Protein AF-A0A6F8ZE49-F1 (afdb_monomer)

InterPro domains:
  IPR013783 Immunoglobulin-like fold [G3DSA:2.60.40.10] (42-170)

Nearest PDB structures (foldseek):
  5a42-assembly1_A  TM=3.025E-01  e=6.119E-07  Escherichia coli K-12
  4cu6-assembly1_A  TM=3.586E-01  e=6.103E-03  Streptococcus pneumoniae TIGR4
  6ysq-assembly2_D  TM=4.077E-01  e=8.325E-03  Homo sapiens
  8wa2-assembly1_F  TM=2.475E-01  e=1.051E-03  Chlamydomonas reinhardtii
  5axg-assembly1_A  TM=4.946E-01  e=1.508E-01  Thermoanaerobacter pseudethanolicus ATCC 33223

Organism: NCBI:txid2707344

Foldseek 3Di:
DDDDDDDDDDDDDDDDDDDDDDDDDDPPPPPPPPPPPPPDQADWFFKFKVFLEFEAAAQDKDKIKIFTAHPPRAGRFFWFKKKWKAKDFPPPLDTGPDIDIPPDPVCVQFWPDWDRTQHNRNMIMTMTGGHGARIKIWMWMDTHPDTQADPVVRDGQATRMYHHHDCPDPVHADGVWGKTWPRQEGADAAQDKDKIKIFTAHNVAGAFQWKKFKDWPPPDFWPPADNRGDIFTAHPNRMTMDITTHGPDFKTFMWIWTAGPVRHITTDGRRHMYGYDDDPPPPPPPPPDDDDD

Structure (mmCIF, N/CA/C/O backbone):
data_AF-A0A6F8ZE49-F1
#
_entry.id   AF-A0A6F8ZE49-F1
#
loop_
_atom_site.group_PDB
_atom_site.id
_atom_site.type_symbol
_atom_site.label_atom_id
_atom_site.label_alt_id
_atom_site.label_comp_id
_atom_site.label_asym_id
_atom_site.label_entity_id
_atom_site.label_seq_id
_atom_site.pdbx_PDB_ins_code
_atom_site.Cartn_x
_atom_site.Cartn_y
_atom_site.Cartn_z
_atom_site.occupancy
_atom_site.B_iso_or_equiv
_atom_site.auth_seq_id
_atom_site.auth_comp_id
_atom_site.auth_asym_id
_atom_site.auth_atom_id
_atom_site.pdbx_PDB_model_num
ATOM 1 N N . MET A 1 1 ? -36.400 -61.864 30.930 1.00 34.62 1 MET A N 1
ATOM 2 C CA . MET A 1 1 ? -35.124 -62.452 31.385 1.00 34.62 1 MET A CA 1
ATOM 3 C C . MET A 1 1 ? -34.021 -61.416 31.245 1.00 34.62 1 MET A C 1
ATOM 5 O O . MET A 1 1 ? -33.790 -60.938 30.151 1.00 34.62 1 MET A O 1
ATOM 9 N N . ASN A 1 2 ? -33.446 -61.065 32.399 1.00 31.39 2 ASN A N 1
ATOM 10 C CA . ASN A 1 2 ? -32.074 -60.629 32.680 1.00 31.39 2 ASN A CA 1
ATOM 11 C C . ASN A 1 2 ? -31.400 -59.528 31.835 1.00 31.39 2 ASN A C 1
ATOM 13 O O . ASN A 1 2 ? -31.046 -59.756 30.692 1.00 31.39 2 ASN A O 1
ATOM 17 N N . ARG A 1 3 ? -31.250 -58.304 32.386 1.00 34.91 3 ARG A N 1
ATOM 18 C CA . ARG A 1 3 ? -30.226 -57.845 33.382 1.00 34.91 3 ARG A CA 1
ATOM 19 C C . ARG A 1 3 ? -28.989 -57.327 32.606 1.00 34.91 3 ARG A C 1
ATOM 21 O O . ARG A 1 3 ? -28.484 -58.059 31.780 1.00 34.91 3 ARG A O 1
ATOM 28 N N . LYS A 1 4 ? -28.406 -56.142 32.823 1.00 39.28 4 LYS A N 1
ATOM 29 C CA . LYS A 1 4 ? -28.321 -55.304 34.026 1.00 39.28 4 LYS A CA 1
ATOM 30 C C . LYS A 1 4 ? -27.606 -53.972 33.714 1.00 39.28 4 LYS A C 1
ATOM 32 O O . LYS A 1 4 ? -26.599 -54.000 33.027 1.00 39.28 4 LYS A O 1
ATOM 37 N N . HIS A 1 5 ? -28.075 -52.921 34.400 1.00 37.16 5 HIS A N 1
ATOM 38 C CA . HIS A 1 5 ? -27.320 -51.875 35.124 1.00 37.16 5 HIS A CA 1
ATOM 39 C C . HIS A 1 5 ? -26.489 -50.839 34.348 1.00 37.16 5 HIS A C 1
ATOM 41 O O . HIS A 1 5 ? -25.846 -51.168 33.370 1.00 37.16 5 HIS A O 1
ATOM 47 N N . ALA A 1 6 ? -26.329 -49.589 34.792 1.00 36.16 6 ALA A N 1
ATOM 48 C CA . ALA A 1 6 ? -26.940 -48.686 35.792 1.00 36.16 6 ALA A CA 1
ATOM 49 C C . ALA A 1 6 ? -26.091 -47.375 35.702 1.00 36.16 6 ALA A C 1
ATOM 51 O O . ALA A 1 6 ? -24.963 -47.437 35.228 1.00 36.16 6 ALA A O 1
ATOM 52 N N . ILE A 1 7 ? -26.558 -46.154 35.988 1.00 33.88 7 ILE A N 1
ATOM 53 C CA . ILE A 1 7 ? -26.548 -45.423 37.286 1.00 33.88 7 ILE A CA 1
ATOM 54 C C . ILE A 1 7 ? -26.844 -43.946 36.881 1.00 33.88 7 ILE A C 1
ATOM 56 O O . ILE A 1 7 ? -26.167 -43.436 35.996 1.00 33.88 7 ILE A O 1
ATOM 60 N N . ARG A 1 8 ? -28.009 -43.347 37.210 1.00 29.66 8 ARG A N 1
ATOM 61 C CA . ARG A 1 8 ? -28.277 -42.286 38.235 1.00 29.66 8 ARG A CA 1
ATOM 62 C C . ARG A 1 8 ? -27.163 -41.213 38.373 1.00 29.66 8 ARG A C 1
ATOM 64 O O . ARG A 1 8 ? -26.006 -41.560 38.476 1.00 29.66 8 ARG A O 1
ATOM 71 N N . LEU A 1 9 ? -27.421 -39.903 38.432 1.00 28.00 9 LEU A N 1
ATOM 72 C CA . LEU A 1 9 ? -28.301 -39.198 39.371 1.00 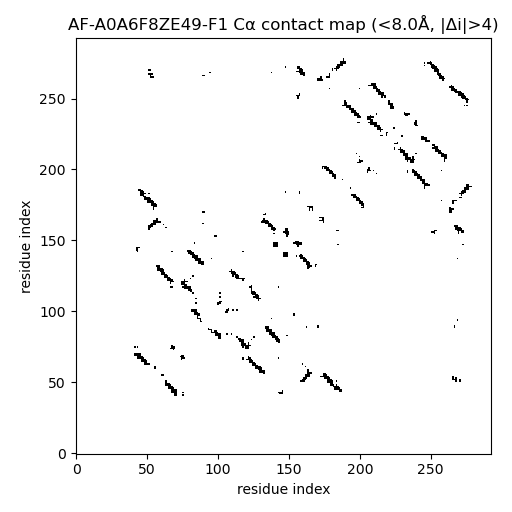28.00 9 LEU A CA 1
ATOM 73 C C . LEU A 1 9 ? -28.841 -37.876 38.786 1.00 28.00 9 LEU A C 1
ATOM 75 O O . LEU A 1 9 ? -28.108 -37.092 38.192 1.00 28.00 9 LEU A O 1
ATOM 79 N N . ALA A 1 10 ? -30.118 -37.625 39.075 1.00 30.98 10 ALA A N 1
ATOM 80 C CA . ALA A 1 10 ? -30.752 -36.314 39.106 1.00 30.98 10 ALA A CA 1
ATOM 81 C C . ALA A 1 10 ? -30.510 -35.639 40.470 1.00 30.98 10 ALA A C 1
ATOM 83 O O . ALA A 1 10 ? -30.262 -36.330 41.459 1.00 30.98 10 ALA A O 1
ATOM 84 N N . GLY A 1 11 ? -30.666 -34.315 40.535 1.00 27.39 11 GLY A N 1
ATOM 85 C CA . GLY A 1 11 ? -30.688 -33.584 41.802 1.00 27.39 11 GLY A CA 1
ATOM 86 C C . GLY A 1 11 ? -30.896 -32.082 41.637 1.00 27.39 11 GLY A C 1
ATOM 87 O O . GLY A 1 11 ? -29.984 -31.307 41.891 1.00 27.39 11 GLY A O 1
ATOM 88 N N . ALA A 1 12 ? -32.092 -31.683 41.206 1.00 33.25 12 ALA A N 1
ATOM 89 C CA . ALA A 1 12 ? -32.657 -30.368 41.508 1.00 33.25 12 ALA A CA 1
ATOM 90 C C . ALA A 1 12 ? -33.630 -30.506 42.697 1.00 33.25 12 ALA 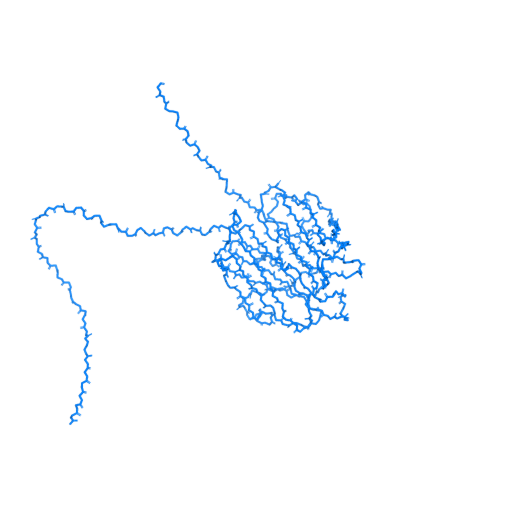A C 1
ATOM 92 O O . ALA A 1 12 ? -34.132 -31.608 42.925 1.00 33.25 12 ALA A O 1
ATOM 93 N N . ALA A 1 13 ? -33.938 -29.370 43.343 1.00 32.84 13 ALA A N 1
ATOM 94 C CA . ALA A 1 13 ? -34.804 -29.146 44.521 1.00 32.84 13 ALA A CA 1
ATOM 95 C C . ALA A 1 13 ? -34.027 -29.095 45.858 1.00 32.84 13 ALA A C 1
ATOM 97 O O . ALA A 1 13 ? -33.122 -29.887 46.074 1.00 32.84 13 ALA A O 1
ATOM 98 N N . ALA A 1 14 ? -34.298 -28.202 46.811 1.00 29.72 14 ALA A N 1
ATOM 99 C CA . ALA A 1 14 ? -35.312 -27.159 46.951 1.00 29.72 14 ALA A CA 1
ATOM 100 C C . ALA A 1 14 ? -34.839 -26.119 47.987 1.00 29.72 14 ALA A C 1
ATOM 102 O O . ALA A 1 14 ? -33.964 -26.394 48.808 1.00 29.72 14 ALA A O 1
ATOM 103 N N . LEU A 1 15 ? -35.473 -24.943 47.951 1.00 28.31 15 LEU A N 1
ATOM 104 C CA . LEU A 1 15 ? -35.479 -23.947 49.020 1.00 28.31 15 LEU A CA 1
ATOM 105 C C . LEU A 1 15 ? -35.934 -24.553 50.360 1.00 28.31 15 LEU A C 1
ATOM 107 O O . LEU A 1 15 ? -36.930 -25.273 50.403 1.00 28.31 15 LEU A O 1
ATOM 111 N N . ALA A 1 16 ? -35.304 -24.112 51.450 1.00 29.70 16 ALA A N 1
ATOM 112 C CA . ALA A 1 16 ? -35.914 -24.050 52.775 1.00 29.70 16 ALA A CA 1
ATOM 113 C C . ALA A 1 16 ? -35.524 -22.723 53.462 1.00 29.70 16 ALA A C 1
ATOM 115 O O . ALA A 1 16 ? -34.364 -22.478 53.781 1.00 29.70 16 ALA A O 1
ATOM 116 N N . VAL A 1 17 ? -36.525 -21.862 53.640 1.00 30.52 17 VAL A N 1
ATOM 117 C CA . VAL A 1 17 ? -36.628 -20.752 54.612 1.00 30.52 17 VAL A CA 1
ATOM 118 C C . VAL A 1 17 ? -37.172 -21.406 55.902 1.00 30.52 17 VAL A C 1
ATOM 120 O O . VAL A 1 17 ? -37.949 -22.346 55.783 1.00 30.52 17 VAL A O 1
ATOM 123 N N . SER A 1 18 ? -36.878 -21.092 57.164 1.00 34.94 18 SER A N 1
ATOM 124 C CA . SER A 1 18 ? -36.181 -20.038 57.917 1.00 34.94 18 SER A CA 1
ATOM 125 C C . SER A 1 18 ? -36.026 -20.562 59.356 1.00 34.94 18 SER A C 1
ATOM 127 O O . SER A 1 18 ? -36.905 -21.290 59.818 1.00 34.94 18 SER A O 1
ATOM 129 N N . ALA A 1 19 ? -35.034 -20.097 60.116 1.00 33.12 19 ALA A N 1
ATOM 130 C CA . ALA A 1 19 ? -35.148 -20.032 61.575 1.00 33.12 19 ALA A CA 1
ATOM 131 C C . ALA A 1 19 ? -34.434 -18.780 62.094 1.00 33.12 19 ALA A C 1
ATOM 133 O O . ALA A 1 19 ? -33.280 -18.519 61.758 1.00 33.12 19 ALA A O 1
ATOM 134 N N . ALA A 1 20 ? -35.174 -17.991 62.868 1.00 38.44 20 ALA A N 1
ATOM 135 C CA . ALA A 1 20 ? -34.721 -16.788 63.540 1.00 38.44 20 ALA A CA 1
ATOM 136 C C . ALA A 1 20 ? -33.611 -17.103 64.555 1.00 38.44 20 ALA A C 1
ATOM 138 O O . ALA A 1 20 ? -33.723 -18.044 65.336 1.00 38.44 20 ALA A O 1
ATOM 139 N N . GLY A 1 21 ? -32.568 -16.275 64.568 1.00 31.02 21 GLY A N 1
ATOM 140 C CA . GLY A 1 21 ? -31.490 -16.326 65.548 1.00 31.02 21 GLY A CA 1
ATOM 141 C C . GLY A 1 21 ? -30.799 -14.972 65.622 1.00 31.02 21 GLY A C 1
ATOM 142 O O . GLY A 1 21 ? -30.064 -14.589 64.720 1.00 31.02 21 GLY A O 1
ATOM 143 N N . CYS A 1 22 ? -31.095 -14.228 66.682 1.00 33.41 22 CYS A N 1
ATOM 144 C CA . CYS A 1 22 ? -30.470 -12.958 67.027 1.00 33.41 22 CYS A CA 1
ATOM 145 C C . CYS A 1 22 ? -29.014 -13.215 67.470 1.00 33.41 22 CYS A C 1
ATOM 147 O O . CYS A 1 22 ? -28.795 -13.992 68.396 1.00 33.41 22 CYS A O 1
ATOM 149 N N . GLY A 1 23 ? -28.023 -12.589 66.826 1.00 30.83 23 GLY A N 1
ATOM 150 C CA . GLY A 1 23 ? -26.595 -12.716 67.168 1.00 30.83 23 GLY A CA 1
ATOM 151 C C . GLY A 1 23 ? -25.696 -11.936 66.194 1.00 30.83 23 GLY A C 1
ATOM 152 O O . GLY A 1 23 ? -26.109 -11.717 65.062 1.00 30.83 23 GLY A O 1
ATOM 153 N N . PRO A 1 24 ? -24.525 -11.435 66.626 1.00 35.75 24 PRO A N 1
ATOM 154 C CA . PRO A 1 24 ? -24.017 -10.110 66.262 1.00 35.75 24 PRO A CA 1
ATOM 155 C C . PRO A 1 24 ? -23.362 -10.000 64.875 1.00 35.75 24 PRO A C 1
ATOM 157 O O . PRO A 1 24 ? -22.887 -10.964 64.285 1.00 35.75 24 PRO A O 1
ATOM 160 N N . VAL A 1 25 ? -23.329 -8.754 64.397 1.00 44.06 25 VAL A N 1
ATOM 161 C CA . VAL A 1 25 ? -22.799 -8.271 63.116 1.00 44.06 25 VAL A CA 1
ATOM 162 C C . VAL A 1 25 ? -21.341 -8.695 62.906 1.00 44.06 25 VAL A C 1
ATOM 164 O O . VAL A 1 25 ? -20.430 -8.129 63.506 1.00 44.06 25 VAL A O 1
ATOM 167 N N . ALA A 1 26 ? -21.107 -9.637 61.993 1.00 33.38 26 ALA A N 1
ATOM 168 C CA . ALA A 1 26 ? -19.825 -9.766 61.314 1.00 33.38 26 ALA A CA 1
ATOM 169 C C . ALA A 1 26 ? -19.915 -8.968 60.009 1.00 33.38 26 ALA A C 1
ATOM 171 O O . ALA A 1 26 ? -20.690 -9.311 59.115 1.00 33.38 26 ALA A O 1
ATOM 172 N N . ALA A 1 27 ? -19.149 -7.880 59.910 1.00 37.28 27 ALA A N 1
ATOM 173 C CA . ALA A 1 27 ? -18.966 -7.121 58.679 1.00 37.28 27 ALA A CA 1
ATOM 174 C C . ALA A 1 27 ? -18.202 -7.984 57.658 1.00 37.28 27 ALA A C 1
ATOM 176 O O . ALA A 1 27 ? -16.994 -7.854 57.477 1.00 37.28 27 ALA A O 1
ATOM 177 N N . GLY A 1 28 ? -18.915 -8.909 57.019 1.00 33.28 28 GLY A N 1
ATOM 178 C CA . GLY A 1 28 ? -18.465 -9.588 55.819 1.00 33.28 28 GLY A CA 1
ATOM 179 C C . GLY A 1 28 ? -18.549 -8.600 54.670 1.00 33.28 28 GLY A C 1
ATOM 180 O O . GLY A 1 28 ? -19.614 -8.397 54.090 1.00 33.28 28 GLY A O 1
ATOM 181 N N . SER A 1 29 ? -17.432 -7.951 54.360 1.00 34.81 29 SER A N 1
ATOM 182 C CA . SER A 1 29 ? -17.242 -7.239 53.105 1.00 34.81 29 SER A CA 1
ATOM 183 C C . SER A 1 29 ? -17.342 -8.248 51.961 1.00 34.81 29 SER A C 1
ATOM 185 O O . SER A 1 29 ? -16.352 -8.797 51.487 1.00 34.81 29 SER A O 1
ATOM 187 N N . HIS A 1 30 ? -18.567 -8.499 51.500 1.00 37.59 30 HIS A N 1
ATOM 188 C CA . HIS A 1 30 ? -18.802 -9.036 50.173 1.00 37.59 30 HIS A CA 1
ATOM 189 C C . HIS A 1 30 ? -18.348 -7.968 49.180 1.00 37.59 30 HIS A C 1
ATOM 191 O O . HIS A 1 30 ? -19.120 -7.120 48.737 1.00 37.59 30 HIS A O 1
ATOM 197 N N . THR A 1 31 ? -17.057 -7.984 48.858 1.00 37.22 31 THR A N 1
ATOM 198 C CA . THR A 1 31 ? -16.530 -7.369 47.648 1.00 37.22 31 THR A CA 1
ATOM 199 C C . THR A 1 31 ? -17.170 -8.093 46.474 1.00 37.22 31 THR A C 1
ATOM 201 O O . THR A 1 31 ? -16.679 -9.098 45.966 1.00 37.22 31 THR A O 1
ATOM 204 N N . GLN A 1 32 ? -18.326 -7.580 46.064 1.00 41.12 32 GLN A N 1
ATOM 205 C CA . GLN A 1 32 ? -18.872 -7.793 44.739 1.00 41.12 32 GLN A CA 1
ATOM 206 C C . GLN A 1 32 ? -17.718 -7.557 43.751 1.00 41.12 32 GLN A C 1
ATOM 208 O O . GLN A 1 32 ? -17.106 -6.485 43.817 1.00 41.12 32 GLN A O 1
ATOM 213 N N . PRO A 1 33 ? -17.339 -8.536 42.907 1.00 41.34 33 PRO A N 1
ATOM 214 C CA . PRO A 1 33 ? -16.277 -8.325 41.939 1.00 41.34 33 PRO A CA 1
ATOM 215 C C . PRO A 1 33 ? -16.691 -7.132 41.088 1.00 41.34 33 PRO A C 1
ATOM 217 O O . PRO A 1 33 ? -17.701 -7.179 40.384 1.00 41.34 33 PRO A O 1
ATOM 220 N N . ALA A 1 34 ? -15.953 -6.032 41.241 1.00 45.50 34 ALA A N 1
ATOM 221 C CA . ALA A 1 34 ? -16.161 -4.833 40.461 1.00 45.50 34 ALA A CA 1
ATOM 222 C C . ALA A 1 34 ? -16.129 -5.264 38.998 1.00 45.50 34 ALA A C 1
ATOM 224 O O . ALA A 1 34 ? -15.125 -5.810 38.535 1.00 45.50 34 ALA A O 1
ATOM 225 N N . ALA A 1 35 ? -17.247 -5.078 38.294 1.00 47.81 35 ALA A N 1
ATOM 226 C CA . ALA A 1 35 ? -17.282 -5.223 36.853 1.00 47.81 35 ALA A CA 1
ATOM 227 C C . ALA A 1 35 ? -16.127 -4.377 36.315 1.00 47.81 35 ALA A C 1
ATOM 229 O O . ALA A 1 35 ? -16.136 -3.155 36.472 1.00 47.81 35 ALA A O 1
ATOM 230 N N . ALA A 1 36 ? -15.087 -5.030 35.789 1.00 49.75 36 ALA A N 1
ATOM 231 C CA . ALA A 1 36 ? -13.946 -4.336 35.227 1.00 49.75 36 ALA A CA 1
ATOM 232 C C . ALA A 1 36 ? -14.506 -3.403 34.155 1.00 49.75 36 ALA A C 1
ATOM 234 O O . ALA A 1 36 ? -15.041 -3.869 33.147 1.00 49.75 36 ALA A O 1
ATOM 235 N N . ALA A 1 37 ? -14.469 -2.095 34.415 1.00 52.31 37 ALA A N 1
ATOM 236 C CA . ALA A 1 37 ? -14.919 -1.105 33.461 1.00 52.31 37 ALA A CA 1
ATOM 237 C C . ALA A 1 37 ? -14.108 -1.336 32.185 1.00 52.31 37 ALA A C 1
ATOM 239 O O . ALA A 1 37 ? -12.897 -1.112 32.163 1.00 52.31 37 ALA A O 1
ATOM 240 N N . SER A 1 38 ? -14.760 -1.871 31.150 1.00 54.97 38 SER A N 1
ATOM 241 C CA . SER A 1 38 ? -14.134 -2.146 29.864 1.00 54.97 38 SER A CA 1
ATOM 242 C C . SER A 1 38 ? -13.723 -0.809 29.262 1.00 54.97 38 SER A C 1
ATOM 244 O O . SER A 1 38 ? -14.518 -0.139 28.603 1.00 54.97 38 SER A O 1
ATOM 246 N N . ARG A 1 39 ? -12.487 -0.378 29.535 1.00 72.50 39 ARG A N 1
ATOM 247 C CA . ARG A 1 39 ? -11.938 0.853 28.976 1.00 72.50 39 ARG A CA 1
ATOM 248 C C . ARG A 1 39 ? -11.960 0.713 27.460 1.00 72.50 39 ARG A C 1
ATOM 250 O O . ARG A 1 39 ? -11.419 -0.252 26.920 1.00 72.50 39 ARG A O 1
ATOM 257 N N . ALA A 1 40 ? -12.593 1.673 26.788 1.00 80.31 40 ALA A N 1
ATOM 258 C CA . ALA A 1 40 ? -12.626 1.704 25.336 1.00 80.31 40 ALA A CA 1
ATOM 259 C C . ALA A 1 40 ? -11.189 1.578 24.789 1.00 80.31 40 ALA A C 1
ATOM 261 O O . ALA A 1 40 ? -10.293 2.290 25.264 1.00 80.31 40 ALA A O 1
ATOM 262 N N . PRO A 1 41 ? -10.941 0.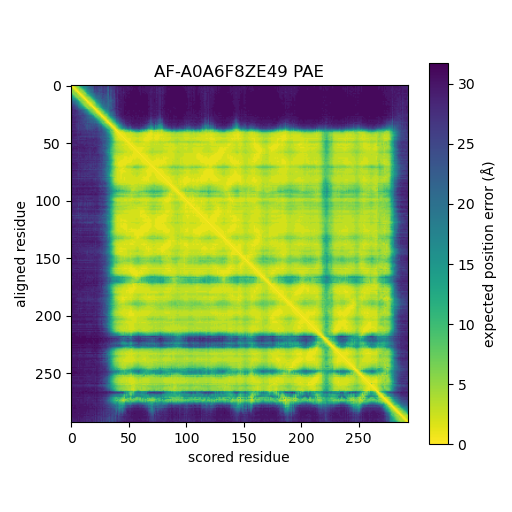676 23.825 1.00 85.94 41 PRO A N 1
ATOM 263 C CA . PRO A 1 41 ? -9.612 0.493 23.267 1.00 85.94 41 PRO A CA 1
ATOM 264 C C . PRO A 1 41 ? -9.064 1.807 22.676 1.00 85.94 41 PRO A C 1
ATOM 266 O O . PRO A 1 41 ? -9.722 2.430 21.846 1.00 85.94 41 PRO A O 1
ATOM 269 N N . ALA A 1 42 ? -7.844 2.218 23.050 1.00 91.88 42 ALA A N 1
ATOM 270 C CA . ALA A 1 42 ? -7.235 3.483 22.600 1.00 91.88 42 ALA A CA 1
ATOM 271 C C . ALA A 1 42 ? -7.230 3.623 21.062 1.00 91.88 42 ALA A C 1
ATOM 273 O O . ALA A 1 42 ? -6.989 2.625 20.389 1.00 91.88 42 ALA A O 1
ATOM 274 N N . PRO A 1 43 ? -7.486 4.800 20.474 1.00 93.12 43 PRO A N 1
ATOM 275 C CA . PRO A 1 43 ? -7.616 4.927 19.025 1.00 93.12 43 PRO A CA 1
ATOM 276 C C . PRO A 1 43 ? -6.305 4.606 18.292 1.00 93.12 43 PRO A C 1
ATOM 278 O O . PRO A 1 43 ? -5.213 4.914 18.774 1.00 93.12 43 PRO A O 1
ATOM 281 N N . VAL A 1 44 ? -6.432 4.009 17.109 1.00 94.94 44 VAL A N 1
ATOM 282 C CA . VAL A 1 44 ? -5.348 3.857 16.136 1.00 94.94 44 VAL A CA 1
ATOM 283 C C . VAL A 1 44 ? -5.063 5.225 15.524 1.00 94.94 44 VAL A C 1
ATOM 285 O O . VAL A 1 44 ? -5.989 5.928 15.110 1.00 94.94 44 VAL A O 1
ATOM 288 N N . THR A 1 45 ? -3.787 5.600 15.479 1.00 93.88 45 THR A N 1
ATOM 289 C CA . THR A 1 45 ? -3.319 6.907 14.990 1.00 93.88 45 THR A CA 1
ATOM 290 C C . THR A 1 45 ? -2.299 6.796 13.862 1.00 93.88 45 THR A C 1
ATOM 292 O O . THR A 1 45 ? -2.001 7.800 13.222 1.00 93.88 45 THR A O 1
ATOM 295 N N . LEU A 1 46 ? -1.745 5.606 13.623 1.00 94.38 46 LEU A N 1
ATOM 296 C CA . LEU A 1 46 ? -0.708 5.375 12.624 1.00 94.38 46 LEU A CA 1
ATOM 297 C C . LEU A 1 46 ? -0.836 3.965 12.041 1.00 94.38 46 LEU A C 1
ATOM 299 O O . LEU A 1 46 ? -0.988 3.001 12.792 1.00 94.38 46 LEU A O 1
ATOM 303 N N . LEU A 1 47 ? -0.707 3.857 10.719 1.00 95.50 47 LEU A N 1
ATOM 304 C CA . LEU A 1 47 ? -0.450 2.608 10.007 1.00 95.50 47 LEU A CA 1
ATOM 305 C C . LEU A 1 47 ? 0.888 2.709 9.280 1.00 95.50 47 LEU A C 1
ATOM 307 O O . LEU A 1 47 ? 1.186 3.715 8.628 1.00 95.50 47 LEU A O 1
ATOM 311 N N . THR A 1 48 ? 1.665 1.636 9.348 1.00 94.88 48 THR A N 1
ATOM 312 C CA . THR A 1 48 ? 2.858 1.435 8.527 1.00 94.88 48 THR A CA 1
ATOM 313 C C . THR A 1 48 ? 2.699 0.167 7.701 1.00 94.88 48 THR A C 1
ATOM 315 O O . THR A 1 48 ? 2.041 -0.785 8.124 1.00 94.88 48 THR A O 1
ATOM 318 N N . ALA A 1 49 ? 3.296 0.152 6.516 1.00 94.06 49 ALA A N 1
ATOM 319 C CA . ALA A 1 49 ? 3.377 -1.025 5.665 1.00 94.06 49 ALA A CA 1
ATOM 320 C C . ALA A 1 49 ? 4.701 -0.988 4.903 1.00 94.06 49 ALA A C 1
ATOM 322 O O . ALA A 1 49 ? 5.177 0.085 4.534 1.00 94.06 49 ALA A O 1
ATOM 323 N N . ALA A 1 50 ? 5.303 -2.154 4.697 1.00 90.88 50 ALA A N 1
ATOM 324 C CA . ALA A 1 50 ? 6.542 -2.294 3.948 1.00 90.88 50 ALA A CA 1
ATOM 325 C C . ALA A 1 50 ? 6.492 -3.603 3.139 1.00 90.88 50 ALA A C 1
ATOM 327 O O . ALA A 1 50 ? 6.505 -4.677 3.745 1.00 90.88 50 ALA A O 1
ATOM 328 N N . PRO A 1 51 ? 6.423 -3.539 1.798 1.00 93.31 51 PRO A N 1
ATOM 329 C CA . PRO A 1 51 ? 6.266 -2.331 0.982 1.00 93.31 51 PRO A CA 1
ATOM 330 C C . PRO A 1 51 ? 4.820 -1.792 0.976 1.00 93.31 51 PRO A C 1
ATOM 332 O O . PRO A 1 51 ? 3.878 -2.498 1.331 1.00 93.31 51 PRO A O 1
ATOM 335 N N . THR A 1 52 ? 4.642 -0.541 0.542 1.00 93.12 52 THR A N 1
ATOM 336 C CA . THR A 1 52 ? 3.322 0.048 0.240 1.00 93.12 52 THR A CA 1
ATOM 337 C C . THR A 1 52 ? 2.905 -0.188 -1.211 1.00 93.12 52 THR A C 1
ATOM 339 O O . THR A 1 52 ? 1.721 -0.260 -1.499 1.00 93.12 52 THR A O 1
ATOM 342 N N . GLY A 1 53 ? 3.862 -0.352 -2.126 1.00 92.75 53 GLY A N 1
ATOM 343 C CA . GLY A 1 53 ? 3.624 -0.766 -3.509 1.00 92.75 53 GLY A CA 1
ATOM 344 C C . GLY A 1 53 ? 4.627 -1.838 -3.923 1.00 92.75 53 GLY A C 1
ATOM 345 O O . GLY A 1 53 ? 5.806 -1.730 -3.587 1.00 92.75 53 GLY A O 1
ATOM 346 N N . MET A 1 54 ? 4.187 -2.871 -4.635 1.00 93.62 54 MET A N 1
ATOM 347 C CA . MET A 1 54 ? 5.047 -3.957 -5.102 1.00 93.62 54 MET A CA 1
ATOM 348 C C . MET A 1 54 ? 4.711 -4.394 -6.523 1.00 93.62 54 MET A C 1
ATOM 350 O O . MET A 1 54 ? 3.552 -4.436 -6.937 1.00 93.62 54 MET A O 1
ATOM 354 N N . VAL A 1 55 ? 5.754 -4.775 -7.250 1.00 94.56 55 VAL A N 1
ATOM 355 C CA . VAL A 1 55 ? 5.662 -5.351 -8.584 1.00 94.56 55 VAL A CA 1
ATOM 356 C C . VAL A 1 55 ? 5.955 -6.837 -8.489 1.00 94.56 55 VAL A C 1
ATOM 358 O O . VAL A 1 55 ? 7.023 -7.264 -8.049 1.00 94.56 55 VAL A O 1
ATOM 361 N N . VAL A 1 56 ? 4.978 -7.631 -8.892 1.00 95.25 56 VAL A N 1
ATOM 362 C CA . VAL A 1 56 ? 4.896 -9.066 -8.650 1.00 95.25 56 VAL A CA 1
ATOM 363 C C . VAL A 1 56 ? 5.029 -9.792 -9.989 1.00 95.25 56 VAL A C 1
ATOM 365 O O . VAL A 1 56 ? 4.452 -9.350 -10.987 1.00 95.25 56 VAL A O 1
ATOM 368 N N . PRO A 1 57 ? 5.774 -10.907 -10.073 1.00 95.75 57 PRO A N 1
ATOM 369 C CA . PRO A 1 57 ? 5.746 -11.730 -11.274 1.00 95.75 57 PRO A CA 1
ATOM 370 C C . PRO A 1 57 ? 4.322 -12.244 -11.537 1.00 95.75 57 PRO A C 1
ATOM 372 O O . PRO A 1 57 ? 3.647 -12.715 -10.620 1.00 95.75 57 PRO A O 1
ATOM 375 N N . ALA A 1 58 ? 3.853 -12.180 -12.782 1.00 95.44 58 ALA A N 1
ATOM 376 C CA . ALA A 1 58 ? 2.570 -12.765 -13.165 1.00 95.44 58 ALA A CA 1
ATOM 377 C C . ALA A 1 58 ? 2.503 -14.248 -12.752 1.00 95.44 58 ALA A C 1
ATOM 379 O O . ALA A 1 58 ? 3.476 -14.990 -12.889 1.00 95.44 58 ALA A O 1
ATOM 380 N N . GLY A 1 59 ? 1.359 -14.673 -12.219 1.00 96.31 59 GLY A N 1
ATOM 381 C CA . GLY A 1 59 ? 1.171 -16.020 -11.677 1.00 96.31 59 GLY A CA 1
ATOM 382 C C . GLY A 1 59 ? 1.689 -16.231 -10.246 1.00 96.31 59 GLY A C 1
ATOM 383 O O . GLY A 1 59 ? 1.527 -17.329 -9.720 1.00 96.31 59 GLY A O 1
ATOM 384 N N . GLN A 1 60 ? 2.252 -15.214 -9.585 1.00 97.75 60 GLN A N 1
ATOM 385 C CA . GLN A 1 60 ? 2.676 -15.291 -8.178 1.00 97.75 60 GLN A CA 1
ATOM 386 C C . GLN A 1 60 ? 1.704 -14.575 -7.241 1.00 97.75 60 GLN A C 1
ATOM 388 O O . GLN A 1 60 ? 1.054 -13.613 -7.631 1.00 97.75 60 GLN A O 1
ATOM 393 N N . ALA A 1 61 ? 1.596 -15.027 -5.994 1.00 97.56 61 ALA A N 1
ATOM 394 C CA . ALA A 1 61 ? 0.803 -14.343 -4.972 1.00 97.56 61 ALA A CA 1
ATOM 395 C C . ALA A 1 61 ? 1.514 -13.075 -4.460 1.00 97.56 61 ALA A C 1
ATOM 397 O O . ALA A 1 61 ? 2.740 -12.983 -4.504 1.00 97.56 61 ALA A O 1
ATOM 398 N N . ALA A 1 62 ? 0.747 -12.128 -3.916 1.00 97.44 62 ALA A N 1
ATOM 399 C CA . ALA A 1 62 ? 1.269 -10.919 -3.273 1.00 97.44 62 ALA A CA 1
ATOM 400 C C . ALA A 1 62 ? 0.827 -10.886 -1.807 1.00 97.44 62 ALA A C 1
ATOM 402 O O . ALA A 1 62 ? -0.313 -11.234 -1.516 1.00 97.44 62 ALA A O 1
ATOM 403 N N . THR A 1 63 ? 1.688 -10.482 -0.871 1.00 97.75 63 THR A N 1
ATOM 404 C CA . THR A 1 63 ? 1.309 -10.367 0.549 1.00 97.75 63 THR A CA 1
ATOM 405 C C . THR A 1 63 ? 1.709 -9.016 1.102 1.00 97.75 63 THR A C 1
ATOM 407 O O . THR A 1 63 ? 2.856 -8.600 0.961 1.00 97.75 63 THR A O 1
ATOM 410 N N . PHE A 1 64 ? 0.771 -8.371 1.785 1.00 97.50 64 PHE A N 1
ATOM 411 C CA . PHE A 1 64 ? 1.023 -7.163 2.550 1.00 97.50 64 PHE A CA 1
ATOM 412 C C . PHE A 1 64 ? 0.907 -7.430 4.042 1.00 97.50 64 PHE A C 1
ATOM 414 O O . PHE A 1 64 ? 0.004 -8.142 4.487 1.00 97.50 64 PHE A O 1
ATOM 421 N N . THR A 1 65 ? 1.780 -6.774 4.802 1.00 97.44 65 THR A N 1
ATOM 422 C CA . THR A 1 65 ? 1.708 -6.693 6.260 1.00 97.44 65 THR A CA 1
ATOM 423 C C . THR A 1 65 ? 1.578 -5.233 6.656 1.00 97.44 65 THR A C 1
ATOM 425 O O . THR A 1 65 ? 2.430 -4.410 6.318 1.00 97.44 65 THR A O 1
ATOM 428 N N . VAL A 1 66 ? 0.517 -4.922 7.392 1.00 97.12 66 VAL A N 1
ATOM 429 C CA . VAL A 1 66 ? 0.256 -3.599 7.956 1.00 97.12 66 VAL A CA 1
ATOM 430 C C . VAL A 1 66 ? 0.453 -3.676 9.459 1.00 97.12 66 VAL A C 1
ATOM 432 O O . VAL A 1 66 ? -0.057 -4.596 10.093 1.00 97.12 66 VAL A O 1
ATOM 435 N N . THR A 1 67 ? 1.157 -2.706 10.037 1.00 98.06 67 THR A N 1
ATOM 436 C CA . THR A 1 67 ? 1.273 -2.563 11.492 1.00 98.06 67 THR A CA 1
ATOM 437 C C . THR A 1 67 ? 0.531 -1.317 11.949 1.00 98.06 67 THR A C 1
ATOM 439 O O . THR A 1 67 ? 0.763 -0.221 11.437 1.00 98.06 67 THR A O 1
ATOM 442 N N . ALA A 1 68 ? -0.374 -1.489 12.907 1.00 97.81 68 ALA A N 1
ATOM 443 C CA . ALA A 1 68 ? -1.181 -0.426 13.478 1.00 97.81 68 ALA A CA 1
ATOM 444 C C . ALA A 1 68 ? -0.655 -0.008 14.850 1.00 97.81 68 ALA A C 1
ATOM 446 O O . ALA A 1 68 ? -0.363 -0.851 15.701 1.00 97.81 68 ALA A O 1
ATOM 447 N N . TYR A 1 69 ? -0.611 1.301 15.087 1.00 97.62 69 TYR A N 1
ATOM 448 C CA . TYR A 1 69 ? -0.159 1.882 16.346 1.00 97.62 69 TYR A CA 1
ATOM 449 C C . TYR A 1 69 ? -1.185 2.861 16.911 1.00 97.62 69 TYR A C 1
ATOM 451 O O . TYR A 1 69 ? -1.866 3.582 16.175 1.00 97.62 69 TYR A O 1
ATOM 459 N N . THR A 1 70 ? -1.275 2.904 18.237 1.00 95.81 70 THR A N 1
ATOM 460 C CA . THR A 1 70 ? -1.956 3.977 18.965 1.00 95.81 70 THR A CA 1
ATOM 461 C C . THR A 1 70 ? -1.001 5.149 19.196 1.00 95.81 70 THR A C 1
ATOM 463 O O . THR A 1 70 ? 0.193 5.076 18.884 1.00 95.81 70 THR A O 1
ATOM 466 N N . ALA A 1 71 ? -1.501 6.221 19.816 1.00 89.25 71 ALA A N 1
ATOM 467 C CA . ALA A 1 71 ? -0.646 7.298 20.306 1.00 89.25 71 ALA A CA 1
ATOM 468 C C . ALA A 1 71 ? 0.504 6.736 21.171 1.00 89.25 71 ALA A C 1
ATOM 470 O O . ALA A 1 71 ? 0.312 5.763 21.905 1.00 89.25 71 ALA A O 1
ATOM 471 N N . GLY A 1 72 ? 1.696 7.332 21.056 1.00 88.88 72 GLY A N 1
ATOM 472 C CA . GLY A 1 72 ? 2.902 6.863 21.751 1.00 88.88 72 GLY A CA 1
ATOM 473 C C . GLY A 1 72 ? 3.613 5.670 21.097 1.00 88.88 72 GLY A C 1
ATOM 474 O O . GLY A 1 72 ? 4.489 5.091 21.726 1.00 88.88 72 GLY A O 1
ATOM 475 N N . MET A 1 73 ? 3.264 5.305 19.854 1.00 93.69 73 MET A N 1
ATOM 476 C CA . MET A 1 73 ? 3.881 4.193 19.104 1.00 93.69 73 MET A CA 1
ATOM 477 C C . MET A 1 73 ? 3.679 2.810 19.746 1.00 93.69 73 MET A C 1
ATOM 479 O O . MET A 1 73 ? 4.452 1.882 19.508 1.00 93.69 73 MET A O 1
ATOM 483 N N . HIS A 1 74 ? 2.617 2.635 20.535 1.00 96.44 74 HIS A N 1
ATOM 484 C CA . HIS A 1 74 ? 2.258 1.324 21.072 1.00 96.44 74 HIS A CA 1
ATOM 485 C C . HIS A 1 74 ? 1.498 0.496 20.028 1.00 96.44 74 HIS A C 1
ATOM 487 O O . HIS A 1 74 ? 0.586 1.033 19.390 1.00 96.44 74 HIS A O 1
ATOM 493 N N . PRO A 1 75 ? 1.813 -0.802 19.862 1.00 97.69 75 PRO A N 1
ATOM 494 C CA . PRO A 1 75 ? 1.056 -1.688 18.989 1.00 97.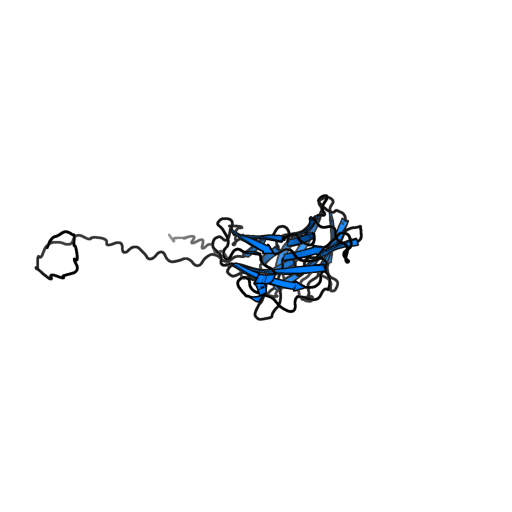69 75 PRO A CA 1
ATOM 495 C C . PRO A 1 75 ? -0.438 -1.707 19.315 1.00 97.69 75 PRO A C 1
ATOM 497 O O . PRO A 1 75 ? -0.851 -1.965 20.447 1.00 97.69 75 PRO A O 1
ATOM 500 N N . ALA A 1 76 ? -1.271 -1.465 18.308 1.00 97.38 76 ALA A N 1
ATOM 501 C CA . ALA A 1 76 ? -2.715 -1.518 18.446 1.00 97.38 76 ALA A CA 1
ATOM 502 C C . ALA A 1 76 ? -3.197 -2.965 18.284 1.00 97.38 76 ALA A C 1
ATOM 504 O O . ALA A 1 76 ? -3.683 -3.345 17.221 1.00 97.38 76 ALA A O 1
ATOM 505 N N . ALA A 1 77 ? -3.056 -3.775 19.332 1.00 97.56 77 ALA A N 1
ATOM 506 C CA . ALA A 1 77 ? -3.462 -5.179 19.324 1.00 97.56 77 ALA A CA 1
ATOM 507 C C . ALA A 1 77 ? -4.990 -5.374 19.375 1.00 97.56 77 ALA A C 1
ATOM 509 O O . ALA A 1 77 ? -5.720 -4.545 19.932 1.00 97.56 77 ALA A O 1
ATOM 510 N N . GLY A 1 78 ? -5.471 -6.485 18.804 1.00 96.94 78 GLY A N 1
ATOM 511 C CA . GLY A 1 78 ? -6.865 -6.937 18.891 1.00 96.94 78 GLY A CA 1
ATOM 512 C C . GLY A 1 78 ? -7.888 -6.071 18.147 1.00 96.94 78 GLY A C 1
ATOM 513 O O . GLY A 1 78 ? -9.089 -6.199 18.389 1.00 96.94 78 GLY A O 1
ATOM 514 N N . ARG A 1 79 ? -7.445 -5.179 17.258 1.00 97.44 79 ARG A N 1
ATOM 515 C CA . ARG A 1 79 ? -8.314 -4.266 16.501 1.00 97.44 79 ARG A CA 1
ATOM 516 C C . ARG A 1 79 ? -8.983 -4.995 15.369 1.00 97.44 79 ARG A C 1
ATOM 518 O O . ARG A 1 79 ? -8.314 -5.754 14.691 1.00 97.44 79 ARG A O 1
ATOM 525 N N . SER A 1 80 ? -10.269 -4.741 15.146 1.00 97.12 80 SER A N 1
ATOM 526 C CA . SER A 1 80 ? -10.972 -5.235 13.963 1.00 97.12 80 SER A CA 1
ATOM 527 C C . SER A 1 80 ? -10.306 -4.717 12.696 1.00 97.12 80 SER A C 1
ATOM 529 O O . SER A 1 80 ? -9.968 -3.534 12.623 1.00 97.12 80 SER A O 1
ATOM 531 N N . VAL A 1 81 ? -10.159 -5.599 11.714 1.00 97.88 81 VAL A N 1
ATOM 532 C CA . VAL A 1 81 ? -9.567 -5.304 10.413 1.00 97.88 81 VAL A CA 1
ATOM 533 C C . VAL A 1 81 ? -10.545 -5.688 9.315 1.00 97.88 81 VAL A C 1
ATOM 535 O O . VAL A 1 81 ? -11.144 -6.763 9.341 1.00 97.88 81 VAL A O 1
ATOM 538 N N . THR A 1 82 ? -10.708 -4.809 8.335 1.00 96.75 82 THR A N 1
ATOM 539 C CA . THR A 1 82 ? -11.387 -5.112 7.073 1.00 96.75 82 THR A CA 1
ATOM 540 C C . THR A 1 82 ? -10.529 -4.587 5.942 1.00 96.75 82 THR A C 1
ATOM 542 O O . THR A 1 82 ? -10.130 -3.429 5.963 1.00 96.75 82 THR A O 1
ATOM 545 N N . PHE A 1 83 ? -10.232 -5.433 4.961 1.00 97.19 83 PHE A N 1
ATOM 546 C CA . PHE A 1 83 ? -9.523 -5.011 3.761 1.00 97.19 83 PHE A CA 1
ATOM 547 C C . PHE A 1 83 ? -10.521 -4.816 2.623 1.00 97.19 83 PHE A C 1
ATOM 549 O O . PHE A 1 83 ? -11.557 -5.478 2.579 1.00 97.19 83 PHE A O 1
ATOM 556 N N . PHE A 1 84 ? -10.196 -3.939 1.684 1.00 96.06 84 PHE A N 1
ATOM 557 C CA . PHE A 1 84 ? -11.003 -3.656 0.504 1.00 96.06 84 PHE A CA 1
ATOM 558 C C . PHE A 1 84 ? -10.137 -3.797 -0.736 1.00 96.06 84 PHE A C 1
ATOM 560 O O . PHE A 1 84 ? -9.077 -3.184 -0.804 1.00 96.06 84 PHE A O 1
ATOM 567 N N . ILE A 1 85 ? -10.595 -4.569 -1.720 1.00 95.38 85 ILE A N 1
ATOM 568 C CA . ILE A 1 85 ? -9.856 -4.793 -2.964 1.00 95.38 85 ILE A CA 1
ATOM 569 C C . ILE A 1 85 ? -10.477 -3.998 -4.100 1.00 95.38 85 ILE A C 1
ATOM 571 O O . ILE A 1 85 ? -11.650 -4.194 -4.426 1.00 95.38 85 ILE A O 1
ATOM 575 N N . GLY A 1 86 ? -9.672 -3.135 -4.707 1.00 93.31 86 GLY A N 1
ATOM 576 C CA . GLY A 1 86 ? -10.010 -2.342 -5.876 1.00 93.31 86 GLY A CA 1
ATOM 577 C C . GLY A 1 86 ? -9.182 -2.775 -7.091 1.00 93.31 86 GLY A C 1
ATOM 578 O O . GLY A 1 86 ? -8.043 -2.328 -7.221 1.00 93.31 86 GLY A O 1
ATOM 579 N N . PRO A 1 87 ? -9.705 -3.624 -7.993 1.00 91.94 87 PRO A N 1
ATOM 580 C CA . PRO A 1 87 ? -9.012 -3.986 -9.230 1.00 91.94 87 PRO A CA 1
ATOM 581 C C . PRO A 1 87 ? -8.905 -2.781 -10.177 1.00 91.94 87 PRO A C 1
ATOM 583 O O . PRO A 1 87 ? -9.881 -2.053 -10.383 1.00 91.94 87 PRO A O 1
ATOM 586 N N . MET A 1 88 ? -7.749 -2.594 -10.811 1.00 88.62 88 MET A N 1
ATOM 587 C CA . MET A 1 88 ? -7.554 -1.549 -11.816 1.00 88.62 88 MET A CA 1
ATOM 588 C C . MET A 1 88 ? -6.433 -1.863 -12.810 1.00 88.62 88 MET A C 1
ATOM 590 O O . MET A 1 88 ? -5.679 -2.825 -12.675 1.00 88.62 88 MET A O 1
ATOM 594 N N . THR A 1 89 ? -6.310 -1.005 -13.821 1.00 85.31 89 THR A N 1
ATOM 595 C CA . THR A 1 89 ? -5.192 -1.033 -14.764 1.00 85.31 89 THR A CA 1
ATOM 596 C C . THR A 1 89 ? -4.003 -0.250 -14.191 1.00 85.31 89 THR A C 1
ATOM 598 O O . THR A 1 89 ? -4.190 0.911 -13.790 1.00 85.31 89 THR A O 1
ATOM 601 N N . PRO A 1 90 ? -2.788 -0.831 -14.180 1.00 83.19 90 PRO A N 1
ATOM 602 C CA . PRO A 1 90 ? -1.579 -0.165 -13.708 1.00 83.19 90 PRO A CA 1
ATOM 603 C C . PRO A 1 90 ? -1.363 1.185 -14.396 1.00 83.19 90 PRO A C 1
ATOM 605 O O . PRO A 1 90 ? -1.585 1.325 -15.596 1.00 83.19 90 PRO A O 1
ATOM 608 N N . LEU A 1 91 ? -0.922 2.187 -13.630 1.00 76.00 91 LEU A N 1
ATOM 609 C CA . LEU A 1 91 ? -0.566 3.536 -14.106 1.00 76.00 91 LEU A CA 1
ATOM 610 C C . LEU A 1 91 ? -1.647 4.305 -14.892 1.00 76.00 91 LEU A C 1
ATOM 612 O O . LEU A 1 91 ? -1.360 5.401 -15.366 1.00 76.00 91 LEU A O 1
ATOM 616 N N . SER A 1 92 ? -2.884 3.806 -14.971 1.00 79.06 92 SER A N 1
ATOM 617 C CA . SER A 1 92 ? -3.978 4.444 -15.722 1.00 79.06 92 SER A CA 1
ATOM 618 C C . SER A 1 92 ? -4.380 5.823 -15.190 1.00 79.06 92 SER A C 1
ATOM 620 O O . SER A 1 92 ? -5.013 6.597 -15.898 1.00 79.06 92 SER A O 1
ATOM 622 N N . GLY A 1 93 ? -4.050 6.125 -13.929 1.00 71.62 93 GLY A N 1
ATOM 623 C CA . GLY A 1 93 ? -4.490 7.346 -13.247 1.00 71.62 93 GLY A CA 1
ATOM 624 C C . GLY A 1 93 ? -5.977 7.343 -12.874 1.00 71.62 93 GLY A C 1
ATOM 625 O O . GLY A 1 93 ? -6.443 8.301 -12.264 1.00 71.62 93 GLY A O 1
ATOM 626 N N . VAL A 1 94 ? -6.708 6.271 -13.194 1.00 77.00 94 VAL A N 1
ATOM 627 C CA . VAL A 1 94 ? -8.138 6.124 -12.915 1.00 77.00 94 VAL A CA 1
ATOM 628 C C . VAL A 1 94 ? -8.319 5.198 -11.709 1.00 77.00 94 VAL A C 1
ATOM 630 O O . VAL A 1 94 ? -7.819 4.073 -11.746 1.00 77.00 94 VAL A O 1
ATOM 633 N N . PRO A 1 95 ? -9.015 5.624 -10.640 1.00 75.25 95 PRO A N 1
ATOM 634 C CA . PRO A 1 95 ? -9.254 4.764 -9.486 1.00 75.25 95 PRO A CA 1
ATOM 635 C C . PRO A 1 95 ? -10.177 3.577 -9.834 1.00 75.25 95 PRO A C 1
ATOM 637 O O . PRO A 1 95 ? -10.972 3.666 -10.778 1.00 75.25 95 PRO A O 1
ATOM 640 N N . PRO A 1 96 ? -10.128 2.478 -9.059 1.00 85.31 96 PRO A N 1
ATOM 641 C CA . PRO A 1 96 ? -11.041 1.352 -9.203 1.00 85.31 96 PRO A CA 1
ATOM 642 C C . PRO A 1 96 ? -12.502 1.803 -9.135 1.00 85.31 96 PRO A C 1
ATOM 644 O O . PRO A 1 96 ? -12.890 2.552 -8.239 1.00 85.31 96 PRO A O 1
ATOM 647 N N . LYS A 1 97 ? -13.330 1.304 -10.060 1.00 83.12 97 LYS A N 1
ATOM 648 C CA . LYS A 1 97 ? -14.782 1.567 -10.067 1.00 83.12 97 LYS A CA 1
ATOM 649 C C . LYS A 1 97 ? -15.534 0.795 -8.985 1.00 83.12 97 LYS A C 1
ATOM 651 O O . LYS A 1 97 ? -16.631 1.186 -8.604 1.00 83.12 97 LYS A O 1
ATOM 656 N N . ALA A 1 98 ? -14.971 -0.325 -8.542 1.00 89.50 98 ALA A N 1
ATOM 657 C CA . ALA A 1 98 ? -15.571 -1.208 -7.558 1.00 89.50 98 ALA A CA 1
ATOM 658 C C . ALA A 1 98 ? -14.536 -1.571 -6.500 1.00 89.50 98 ALA A C 1
ATOM 660 O O . ALA A 1 98 ? -13.379 -1.829 -6.830 1.00 89.50 98 ALA A O 1
ATOM 661 N N . TRP A 1 99 ? -14.990 -1.627 -5.252 1.00 92.94 99 TRP A N 1
ATOM 662 C CA . TRP A 1 99 ? -14.208 -2.057 -4.103 1.00 92.94 99 TRP A CA 1
ATOM 663 C C . TRP A 1 99 ? -14.944 -3.181 -3.393 1.00 92.94 99 TRP A C 1
ATOM 665 O O . TRP A 1 99 ? -16.128 -3.056 -3.076 1.00 92.94 99 TRP A O 1
ATOM 675 N N . TYR A 1 100 ? -14.241 -4.279 -3.138 1.00 94.94 100 TYR A N 1
ATOM 676 C CA . TYR A 1 100 ? -14.817 -5.470 -2.526 1.00 94.94 100 TYR A CA 1
ATOM 677 C C . TYR A 1 100 ? -14.260 -5.648 -1.114 1.00 94.94 100 TYR A C 1
ATOM 679 O O . TYR A 1 100 ? -13.054 -5.875 -0.986 1.00 94.94 100 TYR A O 1
ATOM 687 N N . PRO A 1 101 ? -15.086 -5.573 -0.055 1.00 95.75 101 PRO A N 1
ATOM 688 C CA . PRO A 1 101 ? -14.623 -5.898 1.287 1.00 95.75 101 PRO A CA 1
ATOM 689 C C . PRO A 1 101 ? -14.248 -7.381 1.368 1.00 95.75 101 PRO A C 1
ATOM 691 O O . PRO A 1 101 ? -14.933 -8.240 0.794 1.00 95.75 101 PRO A O 1
ATOM 694 N N . THR A 1 102 ? -13.178 -7.704 2.087 1.00 94.81 102 THR A N 1
ATOM 695 C CA . THR A 1 102 ? -12.802 -9.092 2.357 1.00 94.81 102 THR A CA 1
ATOM 696 C C . THR A 1 102 ? -13.923 -9.830 3.088 1.00 94.81 102 THR A C 1
ATOM 698 O O . THR A 1 102 ? -14.665 -9.255 3.880 1.00 94.81 102 THR A O 1
ATOM 701 N N . GLY A 1 103 ? -14.097 -11.113 2.766 1.00 90.56 103 GLY A N 1
ATOM 702 C CA . GLY A 1 103 ? -15.240 -11.914 3.222 1.00 90.56 103 GLY A CA 1
ATOM 703 C C . GLY A 1 103 ? -16.494 -11.803 2.343 1.00 90.56 103 GLY A C 1
ATOM 704 O O . GLY A 1 103 ? -17.392 -12.628 2.481 1.00 90.56 103 GLY A O 1
ATOM 705 N N . SER A 1 104 ? -16.554 -10.857 1.397 1.00 95.12 104 SER A N 1
ATOM 706 C CA . SER A 1 104 ? -17.613 -10.825 0.376 1.00 95.12 104 SER A CA 1
ATOM 707 C C . SER A 1 104 ? -17.335 -11.788 -0.785 1.00 95.12 104 SER A C 1
ATOM 709 O O . SER A 1 104 ? -16.181 -12.089 -1.096 1.00 95.12 104 SER A O 1
ATOM 711 N N . ALA A 1 105 ? -18.390 -12.213 -1.491 1.00 94.88 105 ALA A N 1
ATOM 712 C CA . ALA A 1 105 ? -18.268 -13.033 -2.701 1.00 94.88 105 ALA A CA 1
ATOM 713 C C . ALA A 1 105 ? -17.406 -12.353 -3.786 1.00 94.88 105 ALA A C 1
ATOM 715 O O . ALA A 1 105 ? -16.602 -13.008 -4.445 1.00 94.88 105 ALA A O 1
ATOM 716 N N . GLY A 1 106 ? -17.503 -11.024 -3.920 1.00 92.94 106 GLY A N 1
ATOM 717 C CA . GLY A 1 106 ? -16.713 -10.257 -4.888 1.00 92.94 106 GLY A CA 1
ATOM 718 C C . GLY A 1 106 ? -15.203 -10.281 -4.619 1.00 92.94 106 GLY A C 1
ATOM 719 O O . GLY A 1 106 ? -14.416 -10.242 -5.563 1.00 92.94 106 GLY A O 1
ATOM 720 N N . ALA A 1 107 ? -14.786 -10.414 -3.354 1.00 95.44 107 ALA A N 1
ATOM 721 C CA . ALA A 1 107 ? -13.374 -10.476 -2.976 1.00 95.44 107 ALA A CA 1
ATOM 722 C C . ALA A 1 107 ? -12.742 -11.869 -3.174 1.00 95.44 107 ALA A C 1
ATOM 724 O O . ALA A 1 107 ? -11.519 -11.977 -3.278 1.00 95.44 107 ALA A O 1
ATOM 725 N N . GLN A 1 108 ? -13.545 -12.940 -3.264 1.00 94.75 108 GLN A N 1
ATOM 726 C CA . GLN A 1 108 ? -13.052 -14.328 -3.303 1.00 94.75 108 GLN A CA 1
ATOM 727 C C . GLN A 1 108 ? -12.120 -14.620 -4.483 1.00 94.75 108 GLN A C 1
ATOM 729 O O . GLN A 1 108 ? -11.270 -15.506 -4.391 1.00 94.75 108 GLN A O 1
ATOM 734 N N . ARG A 1 109 ? -12.250 -13.892 -5.597 1.00 95.00 109 ARG A N 1
ATOM 735 C CA . ARG A 1 109 ? -11.383 -14.073 -6.772 1.00 95.00 109 ARG A CA 1
ATOM 736 C C . ARG A 1 109 ? -10.004 -13.424 -6.634 1.00 95.00 109 ARG A C 1
ATOM 738 O O . ARG A 1 109 ? -9.108 -13.781 -7.386 1.00 95.00 109 ARG A O 1
ATOM 745 N N . TYR A 1 110 ? -9.830 -12.525 -5.668 1.00 96.75 110 TYR A N 1
ATOM 746 C CA . TYR A 1 110 ? -8.598 -11.757 -5.483 1.00 96.75 110 TYR A CA 1
ATOM 747 C C . TYR A 1 110 ? -7.829 -12.139 -4.229 1.00 96.75 110 TYR A C 1
ATOM 749 O O . TYR A 1 110 ? -6.622 -11.981 -4.193 1.00 96.75 110 TYR A O 1
ATOM 757 N N . VAL A 1 111 ? -8.499 -12.646 -3.193 1.00 97.81 111 VAL A N 1
ATOM 758 C CA . VAL A 1 111 ? -7.881 -12.850 -1.875 1.00 97.81 111 VAL A CA 1
ATOM 759 C C . VAL A 1 111 ? -7.816 -14.335 -1.542 1.00 97.81 111 VAL A C 1
ATOM 761 O O . VAL A 1 111 ? -8.810 -15.050 -1.679 1.00 97.81 111 VAL A O 1
ATOM 764 N N . SER A 1 112 ? -6.646 -14.811 -1.116 1.00 97.38 112 SER A N 1
ATOM 765 C CA . SER A 1 112 ? -6.438 -16.185 -0.634 1.00 97.38 112 SER A CA 1
ATOM 766 C C . SER A 1 112 ? -6.397 -16.276 0.892 1.00 97.38 112 SER A C 1
ATOM 768 O O . SER A 1 112 ? -6.748 -17.316 1.440 1.00 97.38 112 SER A O 1
ATOM 770 N N . GLY A 1 113 ? -6.031 -15.194 1.581 1.00 97.94 113 GLY A N 1
ATOM 771 C CA . GLY A 1 113 ? -6.029 -15.125 3.041 1.00 97.94 113 GLY A CA 1
ATOM 772 C C . GLY A 1 113 ? -6.002 -13.686 3.543 1.00 97.94 113 GLY A C 1
ATOM 773 O O . GLY A 1 113 ? -5.497 -12.797 2.863 1.00 97.94 113 GLY A O 1
ATOM 774 N N . PHE A 1 114 ? -6.574 -13.439 4.721 1.00 98.44 114 PHE A N 1
ATOM 775 C CA . PHE A 1 114 ? -6.552 -12.124 5.359 1.00 98.44 114 PHE A CA 1
ATOM 776 C C . PHE A 1 114 ? -6.781 -12.224 6.867 1.00 98.44 114 PHE A C 1
ATOM 778 O O . PHE A 1 114 ? -7.442 -13.138 7.359 1.00 98.44 114 PHE A O 1
ATOM 785 N N . SER A 1 115 ? -6.258 -11.244 7.595 1.00 98.50 115 SER A N 1
ATOM 786 C CA . SER A 1 115 ? -6.525 -11.052 9.018 1.00 98.50 115 SER A CA 1
ATOM 787 C C . SER A 1 115 ? -7.840 -10.296 9.226 1.00 98.50 115 SER A C 1
ATOM 789 O O . SER A 1 115 ? -8.103 -9.299 8.559 1.00 98.50 115 SER A O 1
ATOM 791 N N . THR A 1 116 ? -8.656 -10.731 10.187 1.00 98.00 116 THR A N 1
ATOM 792 C CA . THR A 1 116 ? -9.853 -9.991 10.645 1.00 98.00 116 THR A CA 1
ATOM 793 C C . THR A 1 116 ? -9.583 -9.166 11.898 1.00 98.00 116 THR A C 1
ATOM 795 O O . THR A 1 116 ? -10.415 -8.346 12.296 1.00 98.00 116 THR A O 1
ATOM 798 N N . ARG A 1 117 ? -8.427 -9.380 12.538 1.00 98.25 117 ARG A N 1
ATOM 799 C CA . ARG A 1 117 ? -7.938 -8.586 13.660 1.00 98.25 117 ARG A CA 1
ATOM 800 C C . ARG A 1 117 ? -6.430 -8.388 13.601 1.00 98.25 117 ARG A C 1
ATOM 802 O O . ARG A 1 117 ? -5.737 -9.214 13.018 1.00 98.25 117 ARG A O 1
ATOM 809 N N . THR A 1 118 ? -5.936 -7.334 14.242 1.00 98.62 118 THR A N 1
ATOM 810 C CA . THR A 1 118 ? -4.503 -7.182 14.502 1.00 98.62 118 THR A CA 1
ATOM 811 C C . THR A 1 118 ? -4.030 -8.127 15.608 1.00 98.62 118 THR A C 1
ATOM 813 O O . THR A 1 118 ? -4.739 -8.354 16.595 1.00 98.62 118 THR A O 1
ATOM 816 N N . ASP A 1 119 ? -2.822 -8.662 15.460 1.00 98.44 119 ASP A N 1
ATOM 817 C CA . ASP A 1 119 ? -2.177 -9.526 16.450 1.00 98.44 119 ASP A CA 1
ATOM 818 C C . ASP A 1 119 ? -1.605 -8.739 17.653 1.00 98.44 119 ASP A C 1
ATOM 820 O O . ASP A 1 119 ? -1.820 -7.533 17.801 1.00 98.44 119 ASP A O 1
ATOM 824 N N . ALA A 1 120 ? -0.852 -9.410 18.532 1.00 97.69 120 ALA A N 1
ATOM 825 C CA . ALA A 1 120 ? -0.215 -8.785 19.698 1.00 97.69 120 ALA A CA 1
ATOM 826 C C . ALA A 1 120 ? 0.823 -7.699 19.339 1.00 97.69 120 ALA A C 1
ATOM 828 O O . ALA A 1 120 ? 1.117 -6.832 20.160 1.00 97.69 120 ALA A O 1
ATOM 829 N N . ARG A 1 121 ? 1.367 -7.730 18.119 1.00 98.00 121 ARG A N 1
ATOM 830 C CA . ARG A 1 121 ? 2.295 -6.734 17.568 1.00 98.00 121 ARG A CA 1
ATOM 831 C C . ARG A 1 121 ? 1.568 -5.655 16.765 1.00 98.00 121 ARG A C 1
ATOM 833 O O . ARG A 1 121 ? 2.224 -4.810 16.162 1.00 98.00 121 ARG A O 1
ATOM 840 N N . GLY A 1 122 ? 0.234 -5.641 16.776 1.00 98.12 122 GLY A N 1
ATOM 841 C CA . GLY A 1 122 ? -0.564 -4.703 15.995 1.00 98.12 122 GLY A CA 1
ATOM 842 C C . GLY A 1 122 ? -0.558 -5.017 14.497 1.00 98.12 122 GLY A C 1
ATOM 843 O O . GLY A 1 122 ? -0.933 -4.152 13.710 1.00 98.12 122 GLY A O 1
ATOM 844 N N . GLN A 1 123 ? -0.128 -6.215 14.091 1.00 98.56 123 GLN A N 1
ATOM 845 C CA . GLN A 1 123 ? 0.027 -6.592 12.690 1.00 98.56 123 GLN A CA 1
ATOM 846 C C . GLN A 1 123 ? -1.231 -7.244 12.131 1.00 98.56 123 GLN A C 1
ATOM 848 O O . GLN A 1 123 ? -1.892 -8.034 12.802 1.00 98.56 123 GLN A O 1
ATOM 853 N N . ALA A 1 124 ? -1.535 -6.930 10.879 1.00 98.50 124 ALA A N 1
ATOM 854 C CA . ALA A 1 124 ? -2.556 -7.586 10.083 1.00 98.50 124 ALA A CA 1
ATOM 855 C C . ALA A 1 124 ? -2.013 -7.846 8.681 1.00 98.50 124 ALA A C 1
ATOM 857 O O . ALA A 1 124 ? -1.301 -7.014 8.115 1.00 98.50 124 ALA A O 1
ATOM 858 N N . THR A 1 125 ? -2.364 -8.995 8.116 1.00 98.38 125 THR A N 1
ATOM 859 C CA . THR A 1 125 ? -1.897 -9.412 6.793 1.00 98.38 125 THR A CA 1
ATOM 860 C C . THR A 1 125 ? -3.043 -9.620 5.821 1.00 98.38 125 THR A C 1
ATOM 862 O O . THR A 1 125 ? -4.163 -9.961 6.213 1.00 98.38 125 THR A O 1
ATOM 865 N N . ILE A 1 126 ? -2.740 -9.448 4.540 1.00 98.44 126 ILE A N 1
ATOM 866 C CA . ILE A 1 126 ? -3.582 -9.876 3.429 1.00 98.44 126 ILE A CA 1
ATOM 867 C C . ILE A 1 126 ? -2.710 -10.498 2.346 1.00 98.44 126 ILE A C 1
ATOM 869 O O . ILE A 1 126 ? -1.672 -9.946 1.985 1.00 98.44 126 ILE A O 1
ATOM 873 N N . THR A 1 127 ? -3.152 -11.638 1.825 1.00 98.38 127 THR A N 1
ATOM 874 C CA . THR A 1 127 ? -2.534 -12.334 0.701 1.00 98.38 127 THR A CA 1
ATOM 875 C C . THR A 1 127 ? -3.489 -12.316 -0.483 1.00 98.38 127 THR A C 1
ATOM 877 O O . THR A 1 127 ? -4.607 -12.840 -0.425 1.00 98.38 127 THR A O 1
ATOM 880 N N . LEU A 1 128 ? -3.029 -11.696 -1.562 1.00 98.25 128 LEU A N 1
ATOM 881 C CA . LEU A 1 128 ? -3.691 -11.639 -2.852 1.00 98.25 128 LEU A CA 1
ATOM 882 C C . LEU A 1 128 ? -3.318 -12.875 -3.673 1.00 98.25 128 LEU A C 1
ATOM 884 O O . LEU A 1 128 ? -2.198 -13.391 -3.600 1.00 98.25 128 LEU A O 1
ATOM 888 N N . LYS A 1 129 ? -4.275 -13.361 -4.454 1.00 98.12 129 LYS A N 1
ATOM 889 C CA . LYS A 1 129 ? -4.115 -14.499 -5.351 1.00 98.12 129 LYS A CA 1
ATOM 890 C C . LYS A 1 129 ? -3.179 -14.146 -6.510 1.00 98.12 129 LYS A C 1
ATOM 892 O O . LYS A 1 129 ? -3.054 -12.978 -6.868 1.00 98.12 129 LYS A O 1
ATOM 897 N N . PRO A 1 130 ? -2.554 -15.158 -7.128 1.00 97.75 130 PRO A N 1
ATOM 898 C CA . PRO A 1 130 ? -1.927 -15.008 -8.430 1.00 97.75 130 PRO A CA 1
ATOM 899 C C . PRO A 1 130 ? -2.829 -14.321 -9.456 1.00 97.75 130 PRO A C 1
ATOM 901 O O . PRO A 1 130 ? -3.962 -14.757 -9.657 1.00 97.75 130 PRO A O 1
ATOM 904 N N . GLN A 1 131 ? -2.301 -13.306 -10.142 1.00 96.00 131 GLN A N 1
ATOM 905 C CA . GLN A 1 131 ? -2.964 -12.661 -11.278 1.00 96.00 131 GLN A CA 1
ATOM 906 C C . GLN A 1 131 ? -2.128 -12.764 -12.556 1.00 96.00 131 GLN A C 1
ATOM 908 O O . GLN A 1 131 ? -0.922 -13.026 -12.527 1.00 96.00 131 GLN A O 1
ATOM 913 N N . GLY A 1 132 ? -2.785 -12.548 -13.697 1.00 93.00 132 GLY A N 1
ATOM 914 C CA . GLY A 1 132 ? -2.122 -12.389 -14.990 1.00 93.00 132 GLY A CA 1
ATOM 915 C C . GLY A 1 132 ? -1.363 -11.062 -15.106 1.00 93.00 132 GLY A C 1
ATOM 916 O O . GLY A 1 132 ? -1.525 -10.152 -14.295 1.00 93.00 132 GLY A O 1
ATOM 917 N N . ALA A 1 133 ? -0.532 -10.943 -16.141 1.00 92.06 133 ALA A N 1
ATOM 918 C CA . ALA A 1 133 ? 0.215 -9.719 -16.415 1.00 92.06 133 ALA A CA 1
ATOM 919 C C . ALA A 1 133 ? -0.712 -8.538 -16.758 1.00 92.06 133 ALA A C 1
ATOM 921 O O . ALA A 1 133 ? -1.759 -8.723 -17.374 1.00 92.06 133 ALA A O 1
ATOM 922 N N . GLY A 1 134 ? -0.298 -7.319 -16.402 1.00 88.25 134 GLY A N 1
ATOM 923 C CA . GLY A 1 134 ? -1.049 -6.092 -16.700 1.00 88.25 134 GLY A CA 1
ATOM 924 C C . GLY A 1 134 ? -2.216 -5.825 -15.745 1.00 88.25 134 GLY A C 1
ATOM 925 O O . GLY A 1 134 ? -3.002 -4.909 -15.982 1.00 88.25 134 GLY A O 1
ATOM 926 N N . VAL A 1 135 ? -2.324 -6.598 -14.662 1.00 90.38 135 VAL A N 1
ATOM 927 C CA . VAL A 1 135 ? -3.333 -6.428 -13.610 1.00 90.38 135 VAL A CA 1
ATOM 928 C C . VAL A 1 135 ? -2.718 -5.694 -12.426 1.00 90.38 135 VAL A C 1
ATOM 930 O O . VAL A 1 135 ? -1.606 -6.016 -12.010 1.00 90.38 135 VAL A O 1
ATOM 933 N N . MET A 1 136 ? -3.446 -4.732 -11.858 1.00 91.44 136 MET A N 1
ATOM 934 C CA . MET A 1 136 ? -3.109 -4.124 -10.574 1.00 91.44 136 MET A CA 1
ATOM 935 C C . MET A 1 136 ? -4.289 -4.231 -9.612 1.00 91.44 136 MET A C 1
ATOM 937 O O . MET A 1 136 ? -5.447 -4.080 -10.003 1.00 91.44 136 MET A O 1
ATOM 941 N N . GLU A 1 137 ? -3.991 -4.455 -8.343 1.00 93.44 137 GLU A N 1
ATOM 942 C CA . GLU A 1 137 ? -4.972 -4.429 -7.266 1.00 93.44 137 GLU A CA 1
ATOM 943 C C . GLU A 1 137 ? -4.552 -3.399 -6.225 1.00 93.44 137 GLU A C 1
ATOM 945 O O . GLU A 1 137 ? -3.423 -3.424 -5.731 1.00 93.44 137 GLU A O 1
ATOM 950 N N . MET A 1 138 ? -5.482 -2.503 -5.897 1.00 93.00 138 MET A N 1
ATOM 951 C CA . MET A 1 138 ? -5.366 -1.601 -4.761 1.00 93.00 138 MET A CA 1
ATOM 952 C C . MET A 1 138 ? -5.991 -2.243 -3.526 1.00 93.00 138 MET A C 1
ATOM 954 O O . MET A 1 138 ? -7.070 -2.836 -3.606 1.00 93.00 138 MET A O 1
ATOM 958 N N . VAL A 1 139 ? -5.360 -2.059 -2.371 1.00 94.38 139 VAL A N 1
ATOM 959 C CA . VAL A 1 139 ? -5.834 -2.569 -1.085 1.00 94.38 139 VAL A CA 1
ATOM 960 C C . VAL A 1 139 ? -6.071 -1.416 -0.120 1.00 94.38 139 VAL A C 1
ATOM 962 O O . VAL A 1 139 ? -5.123 -0.815 0.379 1.00 94.38 139 VAL A O 1
ATOM 965 N N . GLY A 1 140 ? -7.337 -1.128 0.168 1.00 93.88 140 GLY A N 1
ATOM 966 C CA . GLY A 1 140 ? -7.740 -0.289 1.293 1.00 93.88 140 GLY A CA 1
ATOM 967 C C . GLY A 1 140 ? -7.836 -1.121 2.572 1.00 93.88 140 GLY A C 1
ATOM 968 O O . GLY A 1 140 ? -8.048 -2.333 2.513 1.00 93.88 140 GLY A O 1
ATOM 969 N N . ILE A 1 141 ? -7.700 -0.488 3.732 1.00 94.31 141 ILE A N 1
ATOM 970 C CA . ILE A 1 141 ? -7.810 -1.132 5.038 1.00 94.31 141 ILE A CA 1
ATOM 971 C C . ILE A 1 141 ? -8.566 -0.238 6.023 1.00 94.31 141 ILE A C 1
ATOM 973 O O . ILE A 1 141 ? -8.322 0.961 6.125 1.00 94.31 141 ILE A O 1
ATOM 977 N N . ASP A 1 142 ? -9.447 -0.850 6.798 1.00 94.19 142 ASP A N 1
ATOM 978 C CA . ASP A 1 142 ? -10.020 -0.274 8.006 1.00 94.19 142 ASP A CA 1
ATOM 979 C C . ASP A 1 142 ? -9.432 -1.027 9.204 1.00 94.19 142 ASP A C 1
ATOM 981 O O . ASP A 1 142 ? -9.548 -2.251 9.275 1.00 94.19 142 ASP A O 1
ATOM 985 N N . VAL A 1 143 ? -8.806 -0.310 10.144 1.00 95.50 143 VAL A N 1
ATOM 986 C CA . VAL A 1 143 ? -8.275 -0.857 11.403 1.00 95.50 143 VAL A CA 1
ATOM 987 C C . VAL A 1 143 ? -8.848 -0.084 12.585 1.00 95.50 143 VAL A C 1
ATOM 989 O O . VAL A 1 143 ? -8.450 1.046 12.879 1.00 95.50 143 VAL A O 1
ATOM 992 N N . GLY A 1 144 ? -9.783 -0.703 13.305 1.00 94.00 144 GLY A N 1
ATOM 993 C CA . GLY A 1 144 ? -10.516 -0.043 14.384 1.00 94.00 144 GLY A CA 1
ATOM 994 C C . GLY A 1 144 ? -11.209 1.238 13.902 1.00 94.00 144 GLY A C 1
ATOM 995 O O . GLY A 1 144 ? -12.125 1.183 13.090 1.00 94.00 144 GLY A O 1
ATOM 996 N N . ASN A 1 145 ? -10.780 2.393 14.418 1.00 91.81 145 ASN A N 1
ATOM 997 C CA . ASN A 1 145 ? -11.318 3.709 14.054 1.00 91.81 145 ASN A CA 1
ATOM 998 C C . ASN A 1 145 ? -10.661 4.339 12.815 1.00 91.81 145 ASN A C 1
ATOM 1000 O O . ASN A 1 145 ? -11.107 5.398 12.380 1.00 91.81 145 ASN A O 1
ATOM 1004 N N . LEU A 1 146 ? -9.570 3.766 12.304 1.00 91.81 146 LEU A N 1
ATOM 1005 C CA . LEU A 1 146 ? -8.784 4.366 11.233 1.00 91.81 146 LEU A CA 1
ATOM 1006 C C . LEU A 1 146 ? -9.126 3.701 9.903 1.00 91.81 146 LEU A C 1
ATOM 1008 O O . LEU A 1 146 ? -9.031 2.482 9.787 1.00 91.81 146 LEU A O 1
ATOM 1012 N N . LYS A 1 147 ? -9.521 4.506 8.916 1.00 90.75 147 LYS A N 1
ATOM 1013 C CA . LYS A 1 147 ? -9.989 4.038 7.610 1.00 90.75 147 LYS A CA 1
ATOM 1014 C C . LYS A 1 147 ? -9.114 4.569 6.495 1.00 90.75 147 LYS A C 1
ATOM 1016 O O . LYS A 1 147 ? -8.807 5.761 6.476 1.00 90.75 147 LYS A O 1
ATOM 1021 N N . THR A 1 148 ? -8.764 3.709 5.548 1.00 89.88 148 THR A N 1
ATOM 1022 C CA . THR A 1 148 ? -8.079 4.119 4.317 1.00 89.88 148 THR A CA 1
ATOM 1023 C C . THR A 1 148 ? -8.972 4.021 3.088 1.00 89.88 148 THR A C 1
ATOM 1025 O O . THR A 1 148 ? -8.566 4.439 2.007 1.00 89.88 148 THR A O 1
ATOM 1028 N N . TYR A 1 149 ? -10.203 3.539 3.241 1.00 86.94 149 TYR A N 1
ATOM 1029 C CA . TYR A 1 149 ? -11.228 3.558 2.209 1.00 86.94 149 TYR A CA 1
ATOM 1030 C C . TYR A 1 149 ? -12.539 4.080 2.798 1.00 86.94 149 TYR A C 1
ATOM 1032 O O . TYR A 1 149 ? -13.023 3.581 3.812 1.00 86.94 149 TYR A O 1
ATOM 1040 N N . ASP A 1 150 ? -13.116 5.099 2.168 1.00 82.62 150 ASP A N 1
ATOM 1041 C CA . ASP A 1 150 ? -14.440 5.587 2.529 1.00 82.62 150 ASP A CA 1
ATOM 1042 C C . ASP A 1 150 ? -15.493 4.884 1.669 1.00 82.62 150 ASP A C 1
ATOM 1044 O O . ASP A 1 150 ? -15.715 5.232 0.508 1.00 82.62 150 ASP A O 1
ATOM 1048 N N . SER A 1 151 ? -16.155 3.887 2.255 1.00 78.06 151 SER A N 1
ATOM 1049 C CA . SER A 1 151 ? -17.213 3.130 1.589 1.00 78.06 151 SER A CA 1
ATOM 1050 C C . SER A 1 151 ? -18.469 3.951 1.300 1.00 78.06 151 SER A C 1
ATOM 1052 O O . SER A 1 151 ? -19.218 3.573 0.403 1.00 78.06 151 SER A O 1
ATOM 1054 N N . ALA A 1 152 ? -18.701 5.060 2.013 1.00 79.31 152 ALA A N 1
ATOM 1055 C CA . ALA A 1 152 ? -19.858 5.917 1.775 1.00 79.31 152 ALA A CA 1
ATOM 1056 C C . ALA A 1 152 ? -19.672 6.760 0.507 1.00 79.31 152 ALA A C 1
ATOM 1058 O O . ALA A 1 152 ? -20.605 6.903 -0.281 1.00 79.31 152 ALA A O 1
ATOM 1059 N N . SER A 1 153 ? -18.464 7.288 0.287 1.00 78.31 153 SER A N 1
ATOM 1060 C CA . SER A 1 153 ? -18.139 8.055 -0.924 1.00 78.31 153 SER A CA 1
ATOM 1061 C C . SER A 1 153 ? -17.535 7.215 -2.054 1.00 78.31 153 SER A C 1
ATOM 1063 O O . SER A 1 153 ? -17.388 7.713 -3.172 1.00 78.31 153 SER A O 1
ATOM 1065 N N . GLY A 1 154 ? -17.182 5.956 -1.785 1.00 76.69 154 GLY A N 1
ATOM 1066 C CA . GLY A 1 154 ? -16.513 5.069 -2.735 1.00 76.69 154 GLY A CA 1
ATOM 1067 C C . GLY A 1 154 ? -15.069 5.479 -3.037 1.00 76.69 154 GLY A C 1
ATOM 1068 O O . GLY A 1 154 ? -14.546 5.148 -4.103 1.00 76.69 154 GLY A O 1
ATOM 1069 N N . ARG A 1 155 ? -14.430 6.250 -2.146 1.00 80.19 155 ARG A N 1
ATOM 1070 C CA . ARG A 1 155 ? -13.127 6.877 -2.405 1.00 80.19 155 ARG A CA 1
ATOM 1071 C C . ARG A 1 155 ? -12.020 6.262 -1.547 1.00 80.19 155 ARG A C 1
ATOM 1073 O O . ARG A 1 155 ? -12.132 6.263 -0.320 1.00 80.19 155 ARG A O 1
ATOM 1080 N N . PRO A 1 156 ? -10.914 5.794 -2.152 1.00 82.62 156 PRO A N 1
ATOM 1081 C CA . PRO A 1 156 ? -9.710 5.502 -1.388 1.00 82.62 156 PRO A CA 1
ATOM 1082 C C . PRO A 1 156 ? -9.136 6.792 -0.783 1.00 82.62 156 PRO A C 1
ATOM 1084 O O . PRO A 1 156 ? -9.077 7.833 -1.436 1.00 82.62 156 PRO A O 1
ATOM 1087 N N . LEU A 1 157 ? -8.707 6.704 0.471 1.00 84.19 157 LEU A N 1
ATOM 1088 C CA . LEU A 1 157 ? -7.912 7.711 1.177 1.00 84.19 157 LEU A CA 1
ATOM 1089 C C . LEU A 1 157 ? -6.439 7.307 1.208 1.00 84.19 157 LEU A C 1
ATOM 1091 O O . LEU A 1 157 ? -5.583 8.170 1.068 1.00 84.19 157 LEU A O 1
ATOM 1095 N N . ALA A 1 158 ? -6.162 6.011 1.371 1.00 88.44 158 ALA A N 1
ATOM 1096 C CA . ALA A 1 158 ? -4.868 5.395 1.118 1.00 88.44 158 ALA A CA 1
ATOM 1097 C C . ALA A 1 158 ? -5.030 3.920 0.707 1.00 88.44 158 ALA A C 1
ATOM 1099 O O . ALA A 1 158 ? -6.019 3.265 1.043 1.00 88.44 158 ALA A O 1
ATOM 1100 N N . SER A 1 159 ? -4.048 3.386 0.000 1.00 91.19 159 SER A N 1
ATOM 1101 C CA . SER A 1 159 ? -4.008 2.049 -0.558 1.00 91.19 159 SER A CA 1
ATOM 1102 C C . SER A 1 159 ? -2.597 1.487 -0.528 1.00 91.19 159 SER A C 1
ATOM 1104 O O . SER A 1 159 ? -1.612 2.229 -0.537 1.00 91.19 159 SER A O 1
ATOM 1106 N N . LEU A 1 160 ? -2.534 0.163 -0.494 1.00 93.81 160 LEU A N 1
ATOM 1107 C CA . LEU A 1 160 ? -1.370 -0.604 -0.917 1.00 93.81 160 LEU A CA 1
ATOM 1108 C C . LEU A 1 160 ? -1.590 -1.066 -2.354 1.00 93.81 160 LEU A C 1
ATOM 1110 O O . LEU A 1 160 ? -2.740 -1.232 -2.758 1.00 93.81 160 LEU A O 1
ATOM 1114 N N . ASP A 1 161 ? -0.523 -1.325 -3.102 1.00 92.50 161 ASP A N 1
ATOM 1115 C CA . ASP A 1 161 ? -0.636 -1.658 -4.525 1.00 92.50 161 ASP A CA 1
ATOM 1116 C C . ASP A 1 161 ? 0.192 -2.874 -4.901 1.00 92.50 161 ASP A C 1
ATOM 1118 O O . ASP A 1 161 ? 1.400 -2.914 -4.672 1.00 92.50 161 ASP A O 1
ATOM 1122 N N . ALA A 1 162 ? -0.453 -3.860 -5.516 1.00 94.31 162 ALA A N 1
ATOM 1123 C CA . ALA A 1 162 ? 0.220 -4.993 -6.133 1.00 94.31 162 ALA A CA 1
ATOM 1124 C C . ALA A 1 162 ? -0.010 -4.952 -7.641 1.00 94.31 162 ALA A C 1
ATOM 1126 O O . ALA A 1 162 ? -1.154 -4.962 -8.095 1.00 94.31 162 ALA A O 1
ATOM 1127 N N . TRP A 1 163 ? 1.071 -4.911 -8.417 1.00 93.69 163 TRP A N 1
ATOM 1128 C CA . TRP A 1 163 ? 1.023 -4.950 -9.875 1.00 93.69 163 TRP A CA 1
ATOM 1129 C C . TRP A 1 163 ? 1.696 -6.214 -10.402 1.00 93.69 163 TRP A C 1
ATOM 1131 O O . TRP A 1 163 ? 2.898 -6.397 -10.240 1.00 93.69 163 TRP A O 1
ATOM 1141 N N . TRP A 1 164 ? 0.931 -7.061 -11.088 1.00 94.38 164 TRP A N 1
ATOM 1142 C CA . TRP A 1 164 ? 1.441 -8.248 -11.762 1.00 94.38 164 TRP A CA 1
ATOM 1143 C C . TRP A 1 164 ? 1.961 -7.937 -13.160 1.00 94.38 164 TRP A C 1
ATOM 1145 O O . TRP A 1 164 ? 1.259 -7.376 -14.008 1.00 94.38 164 TRP A O 1
ATOM 1155 N N . THR A 1 165 ? 3.195 -8.348 -13.424 1.00 92.12 165 THR A N 1
ATOM 1156 C CA . THR A 1 165 ? 3.901 -8.019 -14.663 1.00 92.12 165 THR A CA 1
ATOM 1157 C C . THR A 1 165 ? 4.704 -9.198 -15.210 1.00 92.12 165 THR A C 1
ATOM 1159 O O . THR A 1 165 ? 4.879 -10.229 -14.561 1.00 92.12 165 THR A O 1
ATOM 1162 N N . THR A 1 166 ? 5.206 -9.041 -16.429 1.00 87.19 166 THR A N 1
ATOM 1163 C CA . THR A 1 166 ? 6.214 -9.917 -17.041 1.00 87.19 166 THR A CA 1
ATOM 1164 C C . THR A 1 166 ? 7.335 -9.051 -17.602 1.00 87.19 166 THR A C 1
ATOM 1166 O O . THR A 1 166 ? 7.171 -7.840 -17.737 1.00 87.19 166 THR A O 1
ATOM 1169 N N . ALA A 1 167 ? 8.458 -9.658 -17.992 1.00 80.19 167 ALA A N 1
ATOM 1170 C CA . ALA A 1 167 ? 9.544 -8.924 -18.643 1.00 80.19 167 ALA A CA 1
ATOM 1171 C C . ALA A 1 167 ? 9.091 -8.193 -19.928 1.00 80.19 167 ALA A C 1
ATOM 1173 O O . ALA A 1 167 ? 9.639 -7.147 -20.255 1.00 80.19 167 ALA A O 1
ATOM 1174 N N . ALA A 1 168 ? 8.066 -8.702 -20.620 1.00 81.25 168 ALA A N 1
ATOM 1175 C CA . ALA A 1 168 ? 7.539 -8.126 -21.859 1.00 81.25 168 ALA A CA 1
ATOM 1176 C C . ALA A 1 168 ? 6.320 -7.200 -21.659 1.00 81.25 168 ALA A C 1
ATOM 1178 O O . ALA A 1 168 ? 5.807 -6.643 -22.629 1.00 81.25 168 ALA A O 1
ATOM 1179 N N . ALA A 1 169 ? 5.809 -7.051 -20.432 1.00 82.06 169 ALA A N 1
ATOM 1180 C CA . ALA A 1 169 ? 4.615 -6.248 -20.191 1.00 82.06 169 ALA A CA 1
ATOM 1181 C C . ALA A 1 169 ? 4.902 -4.746 -20.339 1.00 82.06 169 ALA A C 1
ATOM 1183 O O . ALA A 1 169 ? 5.982 -4.262 -20.006 1.00 82.06 169 ALA A O 1
ATOM 1184 N N . THR A 1 170 ? 3.896 -4.009 -20.811 1.00 73.50 170 THR A N 1
ATOM 1185 C CA . THR A 1 170 ? 3.898 -2.543 -20.862 1.00 73.50 170 THR A CA 1
ATOM 1186 C C . THR A 1 170 ? 2.845 -2.009 -19.886 1.00 73.50 170 THR A C 1
ATOM 1188 O O . THR A 1 170 ? 1.713 -2.499 -19.919 1.00 73.50 170 THR A O 1
ATOM 1191 N N . PRO A 1 171 ? 3.160 -1.011 -19.038 1.00 74.56 171 PRO A N 1
ATOM 1192 C CA . PRO A 1 171 ? 4.474 -0.385 -18.863 1.00 74.56 171 PRO A CA 1
ATOM 1193 C C . PRO A 1 171 ? 5.516 -1.370 -18.309 1.00 74.56 171 PRO A C 1
ATOM 1195 O O . PRO A 1 171 ? 5.175 -2.265 -17.542 1.00 74.56 171 PRO A O 1
ATOM 1198 N N . HIS A 1 172 ? 6.780 -1.233 -18.721 1.00 79.31 172 HIS A N 1
ATOM 1199 C CA . HIS A 1 172 ? 7.835 -2.127 -18.245 1.00 79.31 172 HIS A CA 1
ATOM 1200 C C . HIS A 1 172 ? 8.264 -1.711 -16.844 1.00 79.31 172 HIS A C 1
ATOM 1202 O O . HIS A 1 172 ? 8.567 -0.545 -16.593 1.00 79.31 172 HIS A O 1
ATOM 1208 N N . THR A 1 173 ? 8.258 -2.650 -15.906 1.00 86.00 173 THR A N 1
ATOM 1209 C CA . THR A 1 173 ? 8.788 -2.460 -14.556 1.00 86.00 173 THR A CA 1
ATOM 1210 C C . THR A 1 173 ? 9.205 -3.828 -14.022 1.00 86.00 173 THR A C 1
ATOM 1212 O O . THR A 1 173 ? 8.342 -4.697 -13.922 1.00 86.00 173 THR A O 1
ATOM 1215 N N . PRO A 1 174 ? 10.496 -4.074 -13.742 1.00 89.12 174 PRO A N 1
ATOM 1216 C CA . PRO A 1 174 ? 10.968 -5.353 -13.225 1.00 89.12 174 PRO A CA 1
ATOM 1217 C C . PRO A 1 174 ? 10.167 -5.904 -12.028 1.00 89.12 174 PRO A C 1
ATOM 1219 O O . PRO A 1 174 ? 9.921 -5.176 -11.064 1.00 89.12 174 PRO A O 1
ATOM 1222 N N . PRO A 1 175 ? 9.780 -7.195 -12.038 1.00 92.44 175 PRO A N 1
ATOM 1223 C CA . PRO A 1 175 ? 9.288 -7.873 -10.841 1.00 92.44 175 PRO A CA 1
ATOM 1224 C C . PRO A 1 175 ? 10.309 -7.847 -9.698 1.00 92.44 175 PRO A C 1
ATOM 1226 O O . PRO A 1 175 ? 11.502 -8.000 -9.939 1.00 92.44 175 PRO A O 1
ATOM 1229 N N . GLY A 1 176 ? 9.840 -7.714 -8.456 1.00 92.12 176 GLY A N 1
ATOM 1230 C CA . GLY A 1 176 ? 10.689 -7.547 -7.265 1.00 92.12 176 GLY A CA 1
ATOM 1231 C C . GLY A 1 176 ? 10.922 -6.084 -6.886 1.00 92.12 176 GLY A C 1
ATOM 1232 O O . GLY A 1 176 ? 11.425 -5.780 -5.808 1.00 92.12 176 GLY A O 1
ATOM 1233 N N . SER A 1 177 ? 10.496 -5.170 -7.744 1.00 94.38 177 SER A N 1
ATOM 1234 C CA . SER A 1 177 ? 10.520 -3.751 -7.461 1.00 94.38 177 SER A CA 1
ATOM 1235 C C . SER A 1 177 ? 9.421 -3.308 -6.510 1.00 94.38 177 SER A C 1
ATOM 1237 O O . SER A 1 177 ? 8.320 -3.858 -6.500 1.00 94.38 177 SER A O 1
ATOM 1239 N N . SER A 1 178 ? 9.708 -2.288 -5.706 1.00 94.50 178 SER A N 1
ATOM 1240 C CA . SER A 1 178 ? 8.803 -1.832 -4.660 1.00 94.50 178 SER A CA 1
ATOM 1241 C C . SER A 1 178 ? 8.979 -0.365 -4.279 1.00 94.50 178 SER A C 1
ATOM 1243 O O . SER A 1 178 ? 9.995 0.281 -4.549 1.00 94.50 178 SER A O 1
ATOM 1245 N N . LEU A 1 179 ? 7.943 0.146 -3.622 1.00 93.75 179 LEU A N 1
ATOM 1246 C CA . LEU A 1 179 ? 7.887 1.453 -2.998 1.00 93.75 179 LEU A CA 1
ATOM 1247 C C . LEU A 1 179 ? 7.456 1.270 -1.543 1.00 93.75 179 LEU A C 1
ATOM 1249 O O . LEU A 1 179 ? 6.493 0.554 -1.272 1.00 93.75 179 LEU A O 1
ATOM 1253 N N . THR A 1 180 ? 8.129 1.934 -0.612 1.00 94.19 180 THR A N 1
ATOM 1254 C CA . THR A 1 180 ? 7.697 2.032 0.787 1.00 94.19 180 THR A CA 1
ATOM 1255 C C . THR A 1 180 ? 7.492 3.491 1.144 1.00 94.19 180 THR A C 1
ATOM 1257 O O . THR A 1 180 ? 8.392 4.304 0.943 1.00 94.19 180 THR A O 1
ATOM 1260 N N . VAL A 1 181 ? 6.321 3.816 1.682 1.00 92.12 181 VAL A N 1
ATOM 1261 C CA . VAL A 1 181 ? 5.965 5.163 2.130 1.00 92.12 181 VAL A CA 1
ATOM 1262 C C . VAL A 1 181 ? 5.786 5.149 3.644 1.00 92.12 181 VAL A C 1
ATOM 1264 O O . VAL A 1 181 ? 5.019 4.346 4.177 1.00 92.12 181 VAL A O 1
ATOM 1267 N N . SER A 1 182 ? 6.512 6.023 4.339 1.00 91.31 182 SER A N 1
ATOM 1268 C CA . SER A 1 182 ? 6.516 6.105 5.799 1.00 91.31 182 SER A CA 1
ATOM 1269 C C . SER A 1 182 ? 6.293 7.546 6.277 1.00 91.31 182 SER A C 1
ATOM 1271 O O . SER A 1 182 ? 7.065 8.429 5.897 1.00 91.31 182 SER A O 1
ATOM 1273 N N . PRO A 1 183 ? 5.278 7.804 7.121 1.00 89.00 183 PRO A N 1
ATOM 1274 C CA . PRO A 1 183 ? 4.200 6.882 7.480 1.00 89.00 183 PRO A CA 1
ATOM 1275 C C . PRO A 1 183 ? 3.299 6.578 6.271 1.00 89.00 183 PRO A C 1
ATOM 1277 O O . PRO A 1 183 ? 3.142 7.420 5.390 1.00 89.00 183 PRO A O 1
ATOM 1280 N N . TRP A 1 184 ? 2.677 5.393 6.250 1.00 90.94 184 TRP A N 1
ATOM 1281 C CA . TRP A 1 184 ? 1.673 5.071 5.231 1.00 90.94 184 TRP A CA 1
ATOM 1282 C C . TRP A 1 184 ? 0.371 5.827 5.528 1.00 90.94 184 TRP A C 1
ATOM 1284 O O . TRP A 1 184 ? -0.143 6.550 4.685 1.00 90.94 184 TRP A O 1
ATOM 1294 N N . VAL A 1 185 ? -0.138 5.755 6.760 1.00 91.94 185 VAL A N 1
ATOM 1295 C CA . VAL A 1 185 ? -1.298 6.557 7.188 1.00 91.94 185 VAL A CA 1
ATOM 1296 C C . VAL A 1 185 ? -1.040 7.138 8.557 1.00 91.94 185 VAL A C 1
ATOM 1298 O O . VAL A 1 185 ? -0.709 6.391 9.470 1.00 91.94 185 VAL A O 1
ATOM 1301 N N . ALA A 1 186 ? -1.234 8.441 8.731 1.00 90.69 186 ALA A N 1
ATOM 1302 C CA . ALA A 1 186 ? -1.049 9.092 10.023 1.00 90.69 186 ALA A CA 1
ATOM 1303 C C . ALA A 1 186 ? -2.186 10.063 10.343 1.00 90.69 186 ALA A C 1
ATOM 1305 O O . ALA A 1 186 ? -2.634 10.833 9.495 1.00 90.69 186 ALA A O 1
ATOM 1306 N N . VAL A 1 187 ? -2.621 10.052 11.600 1.00 89.44 187 VAL A N 1
ATOM 1307 C CA . VAL A 1 187 ? -3.475 11.092 12.170 1.00 89.44 187 VAL A CA 1
ATOM 1308 C C . VAL A 1 187 ? -2.570 12.187 12.718 1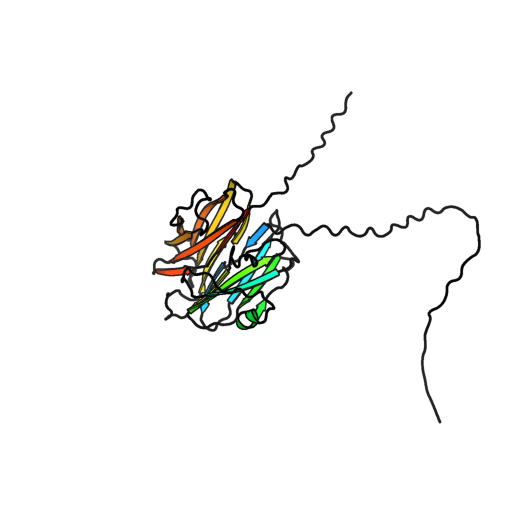.00 89.44 187 VAL A C 1
ATOM 1310 O O . VAL A 1 187 ? -1.724 11.923 13.572 1.00 89.44 187 VAL A O 1
ATOM 1313 N N . ALA A 1 188 ? -2.747 13.410 12.234 1.00 85.31 188 ALA A N 1
ATOM 1314 C CA . ALA A 1 188 ? -1.928 14.549 12.618 1.00 85.31 188 ALA A CA 1
ATOM 1315 C C . ALA A 1 188 ? -2.793 15.751 13.006 1.00 85.31 188 ALA A C 1
ATOM 1317 O O . ALA A 1 188 ? -3.933 15.905 12.558 1.00 85.31 188 ALA A O 1
ATOM 1318 N N . ALA A 1 189 ? -2.240 16.617 13.855 1.00 83.12 189 ALA A N 1
ATOM 1319 C CA . ALA A 1 189 ? -2.910 17.852 14.233 1.00 83.12 189 ALA A CA 1
ATOM 1320 C C . ALA A 1 189 ? -3.017 18.798 13.019 1.00 83.12 189 ALA A C 1
ATOM 1322 O O . ALA A 1 189 ? -2.068 18.874 12.225 1.00 83.12 189 ALA A O 1
ATOM 1323 N N . PRO A 1 190 ? -4.107 19.576 12.891 1.00 80.88 190 PRO A N 1
ATOM 1324 C CA . PRO A 1 190 ? -4.155 20.687 11.945 1.00 80.88 190 PRO A CA 1
ATOM 1325 C C . PRO A 1 190 ? -2.948 21.613 12.126 1.00 80.88 190 PRO A C 1
ATOM 1327 O O . PRO A 1 190 ? -2.495 21.831 13.251 1.00 80.88 190 PRO A O 1
ATOM 1330 N N . HIS A 1 191 ? -2.417 22.142 11.024 1.00 79.94 191 HIS A N 1
ATOM 1331 C CA . HIS A 1 191 ? -1.245 23.032 10.997 1.00 79.94 191 HIS A CA 1
ATOM 1332 C C . HIS A 1 191 ? 0.081 22.411 11.464 1.00 79.94 191 HIS A C 1
ATOM 1334 O O . HIS A 1 191 ? 1.097 23.105 11.520 1.00 79.94 191 HIS A O 1
ATOM 1340 N N . SER A 1 192 ? 0.114 21.109 11.767 1.00 84.69 192 SER A N 1
ATOM 1341 C CA . SER A 1 192 ? 1.366 20.401 12.041 1.00 84.69 192 SER A CA 1
ATOM 1342 C C . SER A 1 192 ? 2.133 20.062 10.760 1.00 84.69 192 SER A C 1
ATOM 1344 O O . SER A 1 192 ? 1.635 20.201 9.641 1.00 84.69 192 SER A O 1
ATOM 1346 N N . ARG A 1 193 ? 3.374 19.605 10.932 1.00 85.25 193 ARG A N 1
ATOM 1347 C CA . ARG A 1 193 ? 4.212 19.070 9.860 1.00 85.25 193 ARG A CA 1
ATOM 1348 C C . ARG A 1 193 ? 4.434 17.584 10.084 1.00 85.25 193 ARG A C 1
ATOM 1350 O O . ARG A 1 193 ? 4.857 17.191 11.167 1.00 85.25 193 ARG A O 1
ATOM 1357 N N . VAL A 1 194 ? 4.205 16.782 9.050 1.00 84.81 194 VAL A N 1
ATOM 1358 C CA . VAL A 1 194 ? 4.444 15.336 9.077 1.00 84.81 194 VAL A CA 1
ATOM 1359 C C . VAL A 1 194 ? 5.629 15.014 8.165 1.00 84.81 194 VAL A C 1
ATOM 1361 O O . VAL A 1 194 ? 5.609 15.413 6.996 1.00 84.81 194 VAL A O 1
ATOM 1364 N N . PRO A 1 195 ? 6.686 14.347 8.663 1.00 89.38 195 PRO A N 1
ATOM 1365 C CA . PRO A 1 195 ? 7.749 13.854 7.800 1.00 89.38 195 PRO A CA 1
ATOM 1366 C C . PRO A 1 195 ? 7.207 12.714 6.937 1.00 89.38 195 PRO A C 1
ATOM 1368 O O . PRO A 1 195 ? 6.575 11.795 7.450 1.00 89.38 195 PRO A O 1
ATOM 1371 N N . LEU A 1 196 ? 7.464 12.785 5.636 1.00 87.69 196 LEU A N 1
ATOM 1372 C CA . LEU A 1 196 ? 7.175 11.726 4.683 1.00 87.69 196 LEU A CA 1
ATOM 1373 C C . LEU A 1 196 ? 8.496 11.239 4.092 1.00 87.69 196 LEU A C 1
ATOM 1375 O O . LEU A 1 196 ? 9.258 12.027 3.526 1.00 87.69 196 LEU A O 1
ATOM 1379 N N . GLU A 1 197 ? 8.750 9.944 4.209 1.00 92.81 197 GLU A N 1
ATOM 1380 C CA . GLU A 1 197 ? 9.858 9.256 3.565 1.00 92.81 197 GLU A CA 1
ATOM 1381 C C . GLU A 1 197 ? 9.321 8.273 2.527 1.00 92.81 197 GLU A C 1
ATOM 1383 O O . GLU A 1 197 ? 8.402 7.499 2.791 1.00 92.81 197 GLU A O 1
ATOM 1388 N N . VAL A 1 198 ? 9.926 8.302 1.346 1.00 93.44 198 VAL A N 1
ATOM 1389 C CA . VAL A 1 198 ? 9.678 7.367 0.256 1.00 93.44 198 VAL A CA 1
ATOM 1390 C C . VAL A 1 198 ? 10.965 6.597 0.008 1.00 93.44 198 VAL A C 1
ATOM 1392 O O . VAL A 1 198 ? 11.996 7.203 -0.267 1.00 93.44 198 VAL A O 1
ATOM 1395 N N . THR A 1 199 ? 10.905 5.272 0.089 1.00 95.50 199 THR A N 1
ATOM 1396 C CA . THR A 1 199 ? 12.014 4.381 -0.269 1.00 95.50 199 THR A CA 1
ATOM 1397 C C . THR A 1 199 ? 11.654 3.613 -1.534 1.00 95.50 199 THR A C 1
ATOM 1399 O O . THR A 1 199 ? 10.647 2.904 -1.555 1.00 95.50 199 THR A O 1
ATOM 1402 N N . ALA A 1 200 ? 12.468 3.751 -2.580 1.00 95.06 200 ALA A N 1
ATOM 1403 C CA . ALA A 1 200 ? 12.345 3.007 -3.828 1.00 95.06 200 ALA A CA 1
ATOM 1404 C C . ALA A 1 200 ? 13.402 1.899 -3.893 1.00 95.06 200 ALA A C 1
ATOM 1406 O O . ALA A 1 200 ? 14.594 2.148 -3.691 1.00 95.06 200 ALA A O 1
ATOM 1407 N N . ALA A 1 201 ? 12.968 0.684 -4.217 1.00 96.12 201 ALA A N 1
ATOM 1408 C CA . ALA A 1 201 ? 13.847 -0.462 -4.407 1.00 96.12 201 ALA A CA 1
ATOM 1409 C C . ALA A 1 201 ? 13.490 -1.205 -5.699 1.00 96.12 201 ALA A C 1
ATOM 1411 O O . ALA A 1 201 ? 12.321 -1.328 -6.061 1.00 96.12 201 ALA A O 1
ATOM 1412 N N . GLY A 1 202 ? 14.514 -1.684 -6.393 1.00 94.69 202 GLY A N 1
ATOM 1413 C CA . GLY A 1 202 ? 14.419 -2.606 -7.513 1.00 94.69 202 GLY A CA 1
ATOM 1414 C C . GLY A 1 202 ? 14.859 -4.007 -7.086 1.00 94.69 202 GLY A C 1
ATOM 1415 O O . GLY A 1 202 ? 15.199 -4.224 -5.919 1.00 94.69 202 GLY A O 1
ATOM 1416 N N . PRO A 1 203 ? 14.946 -4.961 -8.025 1.00 92.81 203 PRO A N 1
ATOM 1417 C CA . PRO A 1 203 ? 15.307 -6.344 -7.707 1.00 92.81 203 PRO A CA 1
ATOM 1418 C C . PRO A 1 203 ? 16.740 -6.474 -7.167 1.00 92.81 203 PRO A C 1
ATOM 1420 O O . PRO A 1 203 ? 17.045 -7.406 -6.432 1.00 92.81 203 PRO A O 1
ATOM 1423 N N . ALA A 1 204 ? 17.614 -5.525 -7.522 1.00 94.62 204 ALA A N 1
ATOM 1424 C CA . ALA A 1 204 ? 19.012 -5.475 -7.100 1.00 94.62 204 ALA A CA 1
ATOM 1425 C C . ALA A 1 204 ? 19.254 -4.654 -5.816 1.00 94.62 204 ALA A C 1
ATOM 1427 O O . ALA A 1 204 ? 20.396 -4.551 -5.373 1.00 94.62 204 ALA A O 1
ATOM 1428 N N . GLY A 1 205 ? 18.213 -4.062 -5.217 1.00 95.56 205 GLY A N 1
ATOM 1429 C CA . GLY A 1 205 ? 18.331 -3.228 -4.019 1.00 95.56 205 GLY A CA 1
ATOM 1430 C C . GLY A 1 205 ? 17.829 -1.792 -4.214 1.00 95.56 205 GLY A C 1
ATOM 1431 O O . GLY A 1 205 ? 17.003 -1.542 -5.095 1.00 95.56 205 GLY A O 1
ATOM 1432 N N . PRO A 1 206 ? 18.269 -0.842 -3.369 1.00 97.06 206 PRO A N 1
ATOM 1433 C CA . PRO A 1 206 ? 17.799 0.540 -3.418 1.00 97.06 206 PRO A CA 1
ATOM 1434 C C . PRO A 1 206 ? 18.057 1.203 -4.773 1.00 97.06 206 PRO A C 1
ATOM 1436 O O . PRO A 1 206 ? 19.122 1.015 -5.358 1.00 97.06 206 PRO A O 1
ATOM 1439 N N . VAL A 1 207 ? 17.110 2.017 -5.251 1.00 96.12 207 VAL A N 1
ATOM 1440 C CA . VAL A 1 207 ? 17.268 2.733 -6.527 1.00 96.12 207 VAL A CA 1
ATOM 1441 C C . VAL A 1 207 ? 17.552 4.203 -6.287 1.00 96.12 207 VAL A C 1
ATOM 1443 O O . VAL A 1 207 ? 16.676 4.955 -5.857 1.00 96.12 207 VAL A O 1
ATOM 1446 N N . ALA A 1 208 ? 18.784 4.602 -6.582 1.00 96.88 208 ALA A N 1
ATOM 1447 C CA . ALA A 1 208 ? 19.212 5.991 -6.567 1.00 96.88 208 ALA A CA 1
ATOM 1448 C C . ALA A 1 208 ? 18.669 6.762 -7.774 1.00 96.88 208 ALA A C 1
ATOM 1450 O O . ALA A 1 208 ? 18.356 6.170 -8.806 1.00 96.88 208 ALA A O 1
ATOM 1451 N N . GLU A 1 209 ? 18.580 8.084 -7.632 1.00 96.12 209 GLU A N 1
ATOM 1452 C CA . GLU A 1 209 ? 18.225 9.005 -8.717 1.00 96.12 209 GLU A CA 1
ATOM 1453 C C . GLU A 1 209 ? 16.838 8.765 -9.336 1.00 96.12 209 GLU A C 1
ATOM 1455 O O . GLU A 1 209 ? 16.502 9.318 -10.381 1.00 96.12 209 GLU A O 1
ATOM 1460 N N . ALA A 1 210 ? 15.985 7.993 -8.663 1.00 94.81 210 ALA A N 1
ATOM 1461 C CA . ALA A 1 210 ? 14.603 7.815 -9.060 1.00 94.81 210 ALA A CA 1
ATOM 1462 C C . ALA A 1 210 ? 13.833 9.120 -8.826 1.00 94.81 210 ALA A C 1
ATOM 1464 O O . ALA A 1 210 ? 13.855 9.680 -7.725 1.00 94.81 210 ALA A O 1
ATOM 1465 N N . ALA A 1 211 ? 13.115 9.580 -9.846 1.00 94.81 211 ALA A N 1
ATOM 1466 C CA . ALA A 1 211 ? 12.216 10.717 -9.744 1.00 94.81 211 ALA A CA 1
ATOM 1467 C C . ALA A 1 211 ? 10.935 10.292 -9.013 1.00 94.81 211 ALA A C 1
ATOM 1469 O O . ALA A 1 211 ? 10.154 9.480 -9.511 1.00 94.81 211 ALA A O 1
ATOM 1470 N N . VAL A 1 212 ? 10.713 10.844 -7.823 1.00 92.25 212 VAL A N 1
ATOM 1471 C CA . VAL A 1 212 ? 9.534 10.606 -6.988 1.00 92.25 212 VAL A CA 1
ATOM 1472 C C . VAL A 1 212 ? 8.570 11.771 -7.159 1.00 92.25 212 VAL A C 1
ATOM 1474 O O . VAL A 1 212 ? 8.809 12.873 -6.668 1.00 92.25 212 VAL A O 1
ATOM 1477 N N . THR A 1 213 ? 7.461 11.526 -7.848 1.00 89.56 213 THR A N 1
ATOM 1478 C CA . THR A 1 213 ? 6.378 12.496 -8.019 1.00 89.56 213 THR A CA 1
ATOM 1479 C C . THR A 1 213 ? 5.308 12.273 -6.962 1.00 89.56 213 THR A C 1
ATOM 1481 O O . THR A 1 213 ? 4.738 11.186 -6.860 1.00 89.56 213 THR A O 1
ATOM 1484 N N . ILE A 1 214 ? 5.007 13.322 -6.204 1.00 85.94 214 ILE A N 1
ATOM 1485 C CA . ILE A 1 214 ? 4.034 13.336 -5.115 1.00 85.94 214 ILE A CA 1
ATOM 1486 C C . ILE A 1 214 ? 2.909 14.294 -5.501 1.00 85.94 214 ILE A C 1
ATOM 1488 O O . ILE A 1 214 ? 3.140 15.481 -5.698 1.00 85.94 214 ILE A O 1
ATOM 1492 N N . THR A 1 215 ? 1.688 13.786 -5.631 1.00 80.88 215 THR A N 1
ATOM 1493 C CA . THR A 1 215 ? 0.507 14.554 -6.067 1.00 80.88 215 THR A CA 1
ATOM 1494 C C . THR A 1 215 ? -0.635 14.361 -5.079 1.00 80.88 215 THR A C 1
ATOM 1496 O O . THR A 1 215 ? -0.782 13.279 -4.519 1.00 80.88 215 THR A O 1
ATOM 1499 N N . SER A 1 216 ? -1.469 15.379 -4.867 1.00 74.88 216 SER A N 1
ATOM 1500 C CA . SER A 1 216 ? -2.708 15.235 -4.095 1.00 74.88 216 SER A CA 1
ATOM 1501 C C . SER A 1 216 ? -3.903 15.605 -4.977 1.00 74.88 216 SER A C 1
ATOM 1503 O O . SER A 1 216 ? -3.891 16.671 -5.582 1.00 74.88 216 SER A O 1
ATOM 1505 N N . PRO A 1 217 ? -4.955 14.777 -5.070 1.00 62.53 217 PRO A N 1
ATOM 1506 C CA . PRO A 1 217 ? -6.149 15.124 -5.842 1.00 62.53 217 PRO A CA 1
ATOM 1507 C C . PRO A 1 217 ? -6.999 16.227 -5.182 1.00 62.53 217 PRO A C 1
ATOM 1509 O O . PRO A 1 217 ? -7.950 16.698 -5.794 1.00 62.53 217 PRO A O 1
ATOM 1512 N N . LEU A 1 218 ? -6.676 16.650 -3.952 1.00 62.19 218 LEU A N 1
ATOM 1513 C CA . LEU A 1 218 ? -7.378 17.712 -3.213 1.00 62.19 218 LEU A CA 1
ATOM 1514 C C . LEU A 1 218 ? -6.629 19.060 -3.245 1.00 62.19 218 LEU A C 1
ATOM 1516 O O . LEU A 1 218 ? -6.725 19.856 -2.308 1.00 62.19 218 LEU A O 1
ATOM 1520 N N . LEU A 1 219 ? -5.836 19.308 -4.294 1.00 51.56 219 LEU A N 1
ATOM 1521 C CA . LEU A 1 219 ? -4.978 20.491 -4.401 1.00 51.56 219 LEU A CA 1
ATOM 1522 C C . LEU A 1 219 ? -5.772 21.807 -4.305 1.00 51.56 219 LEU A C 1
ATOM 1524 O O . LEU A 1 219 ? -6.726 22.045 -5.040 1.00 51.56 219 LEU A O 1
ATOM 1528 N N . GLY A 1 220 ? -5.333 22.638 -3.351 1.00 46.44 220 GLY A N 1
ATOM 1529 C CA . GLY A 1 220 ? -5.924 23.916 -2.941 1.00 46.44 220 GLY A CA 1
ATOM 1530 C C . GLY A 1 220 ? -5.709 24.245 -1.452 1.00 46.44 220 GLY A C 1
ATOM 1531 O O . GLY A 1 220 ? -5.796 25.409 -1.078 1.00 46.44 220 GLY A O 1
ATOM 1532 N N . GLN A 1 221 ? -5.407 23.251 -0.597 1.00 47.56 221 GLN A N 1
ATOM 1533 C CA . GLN A 1 221 ? -5.419 23.437 0.871 1.00 47.56 221 GLN A CA 1
ATOM 1534 C C . GLN A 1 221 ? -4.158 23.004 1.649 1.00 47.56 221 GLN A C 1
ATOM 1536 O O . GLN A 1 221 ? -4.091 23.224 2.857 1.00 47.56 221 GLN A O 1
ATOM 1541 N N . SER A 1 222 ? -3.139 22.430 1.005 1.00 47.44 222 SER A N 1
ATOM 1542 C CA . SER A 1 222 ? -1.880 22.024 1.658 1.00 47.44 222 SER A CA 1
ATOM 1543 C C . SER A 1 222 ? -0.707 22.886 1.184 1.00 47.44 222 SER A C 1
ATOM 1545 O O . SER A 1 222 ? -0.313 22.818 0.019 1.00 47.44 222 SER A O 1
ATOM 1547 N N . ALA A 1 223 ? -0.136 23.688 2.086 1.00 43.62 2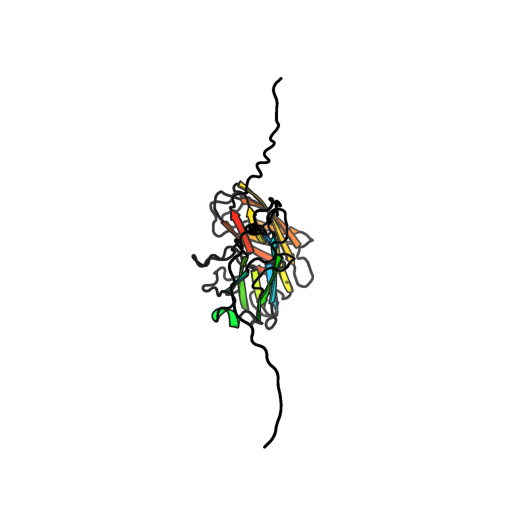23 ALA A N 1
ATOM 1548 C CA . ALA A 1 223 ? 1.016 24.538 1.794 1.00 43.62 223 ALA A CA 1
ATOM 1549 C C . ALA A 1 223 ? 2.248 23.683 1.427 1.00 43.62 223 ALA A C 1
ATOM 1551 O O . ALA A 1 223 ? 2.732 22.903 2.247 1.00 43.62 223 ALA A O 1
ATOM 1552 N N . GLY A 1 224 ? 2.759 23.837 0.199 1.00 50.25 224 GLY A N 1
ATOM 1553 C CA . GLY A 1 224 ? 4.008 23.207 -0.262 1.00 50.25 224 GLY A CA 1
ATOM 1554 C C . GLY A 1 224 ? 3.883 22.152 -1.370 1.00 50.25 224 GLY A C 1
ATOM 1555 O O . GLY A 1 224 ? 4.911 21.658 -1.826 1.00 50.25 224 GLY A O 1
ATOM 1556 N N . MET A 1 225 ? 2.672 21.824 -1.834 1.00 55.28 225 MET A N 1
ATOM 1557 C CA . MET A 1 225 ? 2.469 21.044 -3.064 1.00 55.28 225 MET A CA 1
ATOM 1558 C C . MET A 1 225 ? 1.954 21.961 -4.173 1.00 55.28 225 MET A C 1
ATOM 1560 O O . MET A 1 225 ? 0.990 22.699 -3.967 1.00 55.28 225 MET A O 1
ATOM 1564 N N . THR A 1 226 ? 2.605 21.943 -5.339 1.00 53.38 226 THR A N 1
ATOM 1565 C CA . THR A 1 226 ? 2.116 22.697 -6.504 1.00 53.38 226 THR A CA 1
ATOM 1566 C C . THR A 1 226 ? 0.940 21.966 -7.152 1.00 53.38 226 THR A C 1
ATOM 1568 O O . THR A 1 226 ? 0.743 20.774 -6.913 1.00 53.38 226 THR A O 1
ATOM 1571 N N . ALA A 1 227 ? 0.183 22.649 -8.019 1.00 52.16 227 ALA A N 1
ATOM 1572 C CA . ALA A 1 227 ? -0.870 22.027 -8.832 1.00 52.16 227 ALA A CA 1
ATOM 1573 C C . ALA A 1 227 ? -0.370 20.800 -9.633 1.00 52.16 227 ALA A C 1
ATOM 1575 O O . ALA A 1 227 ? -1.136 19.885 -9.916 1.00 52.16 227 ALA A O 1
ATOM 1576 N N . ASN A 1 228 ? 0.934 20.758 -9.928 1.00 59.59 228 ASN A N 1
ATOM 1577 C CA . ASN A 1 228 ? 1.604 19.694 -10.675 1.00 59.59 228 ASN A CA 1
ATOM 1578 C C . ASN A 1 228 ? 2.268 18.639 -9.764 1.00 59.59 228 ASN A C 1
ATOM 1580 O O . ASN A 1 228 ? 2.969 17.753 -10.249 1.00 59.59 228 ASN A O 1
ATOM 1584 N N . GLY A 1 229 ? 2.060 18.729 -8.447 1.00 74.06 229 GLY A N 1
ATOM 1585 C CA . GLY A 1 229 ? 2.734 17.916 -7.439 1.00 74.06 229 GLY A CA 1
ATOM 1586 C C . GLY A 1 229 ? 4.090 18.471 -6.998 1.00 74.06 229 GLY A C 1
ATOM 1587 O O . GLY A 1 229 ? 4.486 19.586 -7.340 1.00 74.06 229 GLY A O 1
ATOM 1588 N N . THR A 1 230 ? 4.797 17.682 -6.198 1.00 84.94 230 THR A N 1
ATOM 1589 C CA . THR A 1 230 ? 6.180 17.915 -5.777 1.00 84.94 230 THR A CA 1
ATOM 1590 C C . THR A 1 230 ? 7.040 16.794 -6.342 1.00 84.94 230 THR A C 1
ATOM 1592 O O . THR A 1 230 ? 6.672 15.623 -6.246 1.00 84.94 230 THR A O 1
ATOM 1595 N N . MET A 1 231 ? 8.179 17.146 -6.937 1.00 89.81 231 MET A N 1
ATOM 1596 C CA . MET A 1 231 ? 9.154 16.182 -7.435 1.00 89.81 231 MET A CA 1
ATOM 1597 C C . MET A 1 231 ? 10.351 16.133 -6.491 1.00 89.81 231 MET A C 1
ATOM 1599 O O . MET A 1 231 ? 10.913 17.169 -6.142 1.00 89.81 231 MET A O 1
ATOM 1603 N N . LEU A 1 232 ? 10.721 14.927 -6.081 1.00 92.31 232 LEU A N 1
ATOM 1604 C CA . LEU A 1 232 ? 11.923 14.636 -5.311 1.00 92.31 232 LEU A CA 1
ATOM 1605 C C . LEU A 1 232 ? 12.783 13.648 -6.098 1.00 92.31 232 LEU A C 1
ATOM 1607 O O . LEU A 1 232 ? 12.287 12.961 -6.988 1.00 92.31 232 LEU A O 1
ATOM 1611 N N . THR A 1 233 ? 14.046 13.526 -5.716 1.00 96.31 233 THR A N 1
ATOM 1612 C CA . THR A 1 233 ? 14.959 12.527 -6.272 1.00 96.31 233 THR A CA 1
ATOM 1613 C C . THR A 1 233 ? 15.470 11.653 -5.139 1.00 96.31 233 THR A C 1
ATOM 1615 O O . THR A 1 233 ? 15.812 12.171 -4.071 1.00 96.31 233 THR A O 1
ATOM 1618 N N . THR A 1 234 ? 15.499 10.336 -5.332 1.00 96.94 234 THR A N 1
ATOM 1619 C CA . THR A 1 234 ? 16.035 9.434 -4.311 1.00 96.94 234 THR A CA 1
ATOM 1620 C C . THR A 1 234 ? 17.549 9.585 -4.164 1.00 96.94 234 THR A C 1
ATOM 1622 O O . THR A 1 234 ? 18.291 9.757 -5.131 1.00 96.94 234 THR A O 1
ATOM 1625 N N . SER A 1 235 ? 18.020 9.497 -2.922 1.00 97.62 235 SER A N 1
ATOM 1626 C CA . SER A 1 235 ? 19.435 9.428 -2.569 1.00 97.62 235 SER A CA 1
ATOM 1627 C C . SER A 1 235 ? 20.067 8.106 -3.027 1.00 97.62 235 SER A C 1
ATOM 1629 O O . SER A 1 235 ? 19.384 7.189 -3.482 1.00 97.62 235 SER A O 1
ATOM 1631 N N . ARG A 1 236 ? 21.375 7.941 -2.792 1.00 96.38 236 ARG A N 1
ATOM 1632 C CA . ARG A 1 236 ? 22.085 6.665 -3.015 1.00 96.38 236 ARG A CA 1
ATOM 1633 C C . ARG A 1 236 ? 21.513 5.479 -2.229 1.00 96.38 236 ARG A C 1
ATOM 1635 O O . ARG A 1 236 ? 21.742 4.340 -2.608 1.00 96.38 236 ARG A O 1
ATOM 1642 N N . THR A 1 237 ? 20.778 5.736 -1.146 1.00 96.62 237 THR A N 1
ATOM 1643 C CA . THR A 1 237 ? 20.094 4.705 -0.349 1.00 96.62 237 THR A CA 1
ATOM 1644 C C . THR A 1 237 ? 18.652 4.471 -0.801 1.00 96.62 237 THR A C 1
ATOM 1646 O O . THR A 1 237 ? 17.894 3.805 -0.103 1.00 96.62 237 THR A O 1
ATOM 1649 N N . GLY A 1 238 ? 18.249 5.020 -1.952 1.00 96.75 238 GLY A N 1
ATOM 1650 C CA . GLY A 1 238 ? 16.902 4.882 -2.500 1.00 96.75 238 GLY A CA 1
ATOM 1651 C C . GLY A 1 238 ? 15.843 5.723 -1.792 1.00 96.75 238 GLY A C 1
ATOM 1652 O O . GLY A 1 238 ? 14.656 5.484 -1.990 1.00 96.75 238 GLY A O 1
ATOM 1653 N N . GLN A 1 239 ? 16.243 6.705 -0.976 1.00 97.31 239 GLN A N 1
ATOM 1654 C CA . GLN A 1 239 ? 15.330 7.475 -0.129 1.00 97.31 239 GLN A CA 1
ATOM 1655 C C . GLN A 1 239 ? 15.088 8.889 -0.653 1.00 97.31 239 GLN A C 1
ATOM 1657 O O . GLN A 1 239 ? 16.029 9.616 -0.956 1.00 97.31 239 GLN A O 1
ATOM 1662 N N . ALA A 1 240 ? 13.830 9.316 -0.665 1.00 95.06 240 ALA A N 1
ATOM 1663 C CA . ALA A 1 240 ? 13.416 10.701 -0.850 1.00 95.06 240 ALA A CA 1
ATOM 1664 C C . ALA A 1 240 ? 12.587 11.149 0.361 1.00 95.06 240 ALA A C 1
ATOM 1666 O O . ALA A 1 240 ? 11.765 10.390 0.872 1.00 95.06 240 ALA A O 1
ATOM 1667 N N . ARG A 1 241 ? 12.800 12.378 0.840 1.00 94.25 241 ARG A N 1
ATOM 1668 C CA . ARG A 1 241 ? 12.138 12.904 2.044 1.00 94.25 241 ARG A CA 1
ATOM 1669 C C . ARG A 1 241 ? 11.513 14.261 1.781 1.00 94.25 241 ARG A C 1
ATOM 1671 O O . ARG A 1 241 ? 12.107 15.100 1.110 1.00 94.25 241 ARG A O 1
ATOM 1678 N N . MET A 1 242 ? 10.355 14.500 2.382 1.00 89.62 242 MET A N 1
ATOM 1679 C CA . MET A 1 242 ? 9.760 15.829 2.469 1.00 89.62 242 MET A CA 1
ATOM 1680 C C . MET A 1 242 ? 9.008 16.018 3.783 1.00 89.62 242 MET A C 1
ATOM 1682 O O . MET A 1 242 ? 8.733 15.070 4.513 1.00 89.62 242 MET A O 1
ATOM 1686 N N . SER A 1 243 ? 8.650 17.264 4.078 1.00 86.12 243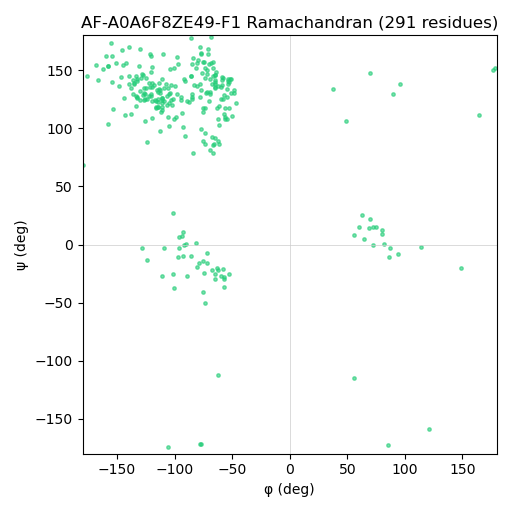 SER A N 1
ATOM 1687 C CA . SER A 1 243 ? 7.757 17.603 5.180 1.00 86.12 243 SER A CA 1
ATOM 1688 C C . SER A 1 243 ? 6.436 18.104 4.611 1.00 86.12 243 SER A C 1
ATOM 1690 O O . SER A 1 243 ? 6.409 19.117 3.911 1.00 86.12 243 SER A O 1
ATOM 1692 N N . LEU A 1 244 ? 5.350 17.396 4.909 1.00 81.12 244 LEU A N 1
ATOM 1693 C CA . LEU A 1 244 ? 4.001 17.782 4.512 1.00 81.12 244 LEU A CA 1
ATOM 1694 C C . LEU A 1 244 ? 3.388 18.679 5.586 1.00 81.12 244 LEU A C 1
ATOM 1696 O O . LEU A 1 244 ? 3.317 18.292 6.752 1.00 81.12 244 LEU A O 1
ATOM 1700 N N . ALA A 1 245 ? 2.953 19.878 5.199 1.00 78.81 245 ALA A N 1
ATOM 1701 C CA . ALA A 1 245 ? 2.202 20.761 6.081 1.00 78.81 245 ALA A CA 1
ATOM 1702 C C . ALA A 1 245 ? 0.713 20.394 6.046 1.00 78.81 245 ALA A C 1
ATOM 1704 O O . ALA A 1 245 ? 0.089 20.380 4.982 1.00 78.81 245 ALA A O 1
ATOM 1705 N N . MET A 1 246 ? 0.148 20.129 7.220 1.00 74.06 246 MET A N 1
ATOM 1706 C CA . MET A 1 246 ? -1.272 19.852 7.390 1.00 74.06 246 MET A CA 1
ATOM 1707 C C . MET A 1 246 ? -2.059 21.155 7.292 1.00 74.06 246 MET A C 1
ATOM 1709 O O . MET A 1 246 ? -1.886 22.055 8.112 1.00 74.06 246 MET A O 1
ATOM 1713 N N . GLY A 1 247 ? -2.940 21.269 6.305 1.00 67.69 247 GLY A N 1
ATOM 1714 C CA . GLY A 1 247 ? -3.935 22.340 6.285 1.00 67.69 247 GLY A CA 1
ATOM 1715 C C . GLY A 1 247 ? -5.109 22.053 7.241 1.00 67.69 247 GLY A C 1
ATOM 1716 O O . GLY A 1 247 ? -5.088 21.065 7.981 1.00 67.69 247 GLY A O 1
ATOM 1717 N N . PRO A 1 248 ? -6.172 22.869 7.194 1.00 67.31 248 PRO A N 1
ATOM 1718 C CA . PRO A 1 248 ? -7.349 22.710 8.051 1.00 67.31 248 PRO A CA 1
ATOM 1719 C C . PRO A 1 248 ? -8.282 21.553 7.638 1.00 67.31 248 PRO A C 1
ATOM 1721 O O . PRO A 1 248 ? -9.153 21.175 8.418 1.00 67.31 248 PRO A O 1
ATOM 1724 N N . ALA A 1 249 ? -8.135 20.994 6.429 1.00 64.94 249 ALA A N 1
ATOM 1725 C CA . ALA A 1 249 ? -9.001 19.925 5.927 1.00 64.94 249 ALA A CA 1
ATOM 1726 C C . ALA A 1 249 ? -8.802 18.578 6.639 1.00 64.94 249 ALA A C 1
ATOM 1728 O O . ALA A 1 249 ? -7.720 18.262 7.134 1.00 64.94 249 ALA A O 1
ATOM 1729 N N . ALA A 1 250 ? -9.856 17.757 6.602 1.00 60.66 250 ALA A N 1
ATOM 1730 C CA . ALA A 1 250 ? -9.964 16.488 7.318 1.00 60.66 250 ALA A CA 1
ATOM 1731 C C . ALA A 1 250 ? -9.088 15.339 6.771 1.00 60.66 250 ALA A C 1
ATOM 1733 O O . ALA A 1 250 ? -8.878 14.357 7.482 1.00 60.66 250 ALA A O 1
ATOM 1734 N N . GLY A 1 251 ? -8.550 15.443 5.550 1.00 69.50 251 GLY A N 1
ATOM 1735 C CA . GLY A 1 251 ? -7.729 14.385 4.958 1.00 69.50 251 GLY A CA 1
ATOM 1736 C C . GLY A 1 251 ? -6.954 14.816 3.714 1.00 69.50 251 GLY A C 1
ATOM 1737 O O . GLY A 1 251 ? -7.481 15.551 2.883 1.00 69.50 251 GLY A O 1
ATOM 1738 N N . TYR A 1 252 ? -5.721 14.326 3.574 1.00 73.69 252 TYR A N 1
ATOM 1739 C CA . TYR A 1 252 ? -4.827 14.577 2.439 1.00 73.69 252 TYR A CA 1
ATOM 1740 C C . TYR A 1 252 ? -4.406 13.239 1.822 1.00 73.69 252 TYR A C 1
ATOM 1742 O O . TYR A 1 252 ? -3.389 12.679 2.239 1.00 73.69 252 TYR A O 1
ATOM 1750 N N . PRO A 1 253 ? -5.180 12.694 0.866 1.00 78.88 253 PRO A N 1
ATOM 1751 C CA . PRO A 1 253 ? -4.725 11.574 0.061 1.00 78.88 253 PRO A CA 1
ATOM 1752 C C . PRO A 1 253 ? -3.539 12.030 -0.793 1.00 78.88 253 PRO A C 1
ATOM 1754 O O . PRO A 1 253 ? -3.565 13.112 -1.394 1.00 78.88 253 PRO A O 1
ATOM 1757 N N . VAL A 1 254 ? -2.504 11.201 -0.852 1.00 78.00 254 VAL A N 1
ATOM 1758 C CA . VAL A 1 254 ? -1.287 11.472 -1.614 1.00 78.00 254 VAL A CA 1
ATOM 1759 C C . VAL A 1 254 ? -1.006 10.310 -2.552 1.00 78.00 254 VAL A C 1
ATOM 1761 O O . VAL A 1 254 ? -0.870 9.168 -2.127 1.00 78.00 254 VAL A O 1
ATOM 1764 N N . ARG A 1 255 ? -0.884 10.607 -3.841 1.00 83.81 255 ARG A N 1
ATOM 1765 C CA . ARG A 1 255 ? -0.426 9.677 -4.867 1.00 83.81 255 ARG A CA 1
ATOM 1766 C C . ARG A 1 255 ? 1.067 9.847 -5.086 1.00 83.81 255 ARG A C 1
ATOM 1768 O O . ARG A 1 255 ? 1.524 10.957 -5.363 1.00 83.81 255 ARG A O 1
ATOM 1775 N N . ILE A 1 256 ? 1.805 8.741 -4.999 1.00 86.38 256 ILE A N 1
ATOM 1776 C CA . ILE A 1 256 ? 3.267 8.725 -5.108 1.00 86.38 256 ILE A CA 1
ATOM 1777 C C . ILE A 1 256 ? 3.678 7.773 -6.228 1.00 86.38 256 ILE A C 1
ATOM 1779 O O . ILE A 1 256 ? 3.310 6.601 -6.234 1.00 86.38 256 ILE A O 1
ATOM 1783 N N . VAL A 1 257 ? 4.453 8.275 -7.181 1.00 88.75 257 VAL A N 1
ATOM 1784 C CA . VAL A 1 257 ? 5.013 7.466 -8.266 1.00 88.75 257 VAL A CA 1
ATOM 1785 C C . VAL A 1 257 ? 6.516 7.659 -8.281 1.00 88.75 257 VAL A C 1
ATOM 1787 O O . VAL A 1 257 ? 6.976 8.792 -8.375 1.00 88.75 257 VAL A O 1
ATOM 1790 N N . ALA A 1 258 ? 7.266 6.563 -8.211 1.00 90.56 258 ALA A N 1
ATOM 1791 C CA . ALA A 1 258 ? 8.703 6.570 -8.441 1.00 90.56 258 ALA A CA 1
ATOM 1792 C C . ALA A 1 258 ? 8.986 6.127 -9.879 1.00 90.56 258 ALA A C 1
ATOM 1794 O O . ALA A 1 258 ? 8.478 5.098 -10.326 1.00 90.56 258 ALA A O 1
ATOM 1795 N N . THR A 1 259 ? 9.788 6.908 -10.594 1.00 92.81 259 THR A N 1
ATOM 1796 C CA . THR A 1 259 ? 10.276 6.601 -11.942 1.00 92.81 259 THR A CA 1
ATOM 1797 C C . THR A 1 259 ? 11.783 6.424 -11.861 1.00 92.81 259 THR A C 1
ATOM 1799 O O . THR A 1 259 ? 12.482 7.348 -11.448 1.00 92.81 259 THR A O 1
ATOM 1802 N N . TRP A 1 260 ? 12.283 5.240 -12.190 1.00 92.50 260 TRP A N 1
ATOM 1803 C CA . TRP A 1 260 ? 13.716 4.962 -12.226 1.00 92.50 260 TRP A CA 1
ATOM 1804 C C . TRP A 1 260 ? 14.401 5.661 -13.404 1.00 92.50 260 TRP A C 1
ATOM 1806 O O . TRP A 1 260 ? 13.722 6.072 -14.350 1.00 92.50 260 TRP A O 1
ATOM 1816 N N . PRO A 1 261 ? 15.743 5.768 -13.380 1.00 91.81 261 PRO A N 1
ATOM 1817 C CA . PRO A 1 261 ? 16.506 6.361 -14.478 1.00 91.81 261 PRO A CA 1
ATOM 1818 C C . PRO A 1 261 ? 16.296 5.683 -15.842 1.00 91.81 261 PRO A C 1
ATOM 1820 O O . PRO A 1 261 ? 16.369 6.347 -16.871 1.00 91.81 261 PRO A O 1
ATOM 1823 N N . ASP A 1 262 ? 15.996 4.382 -15.861 1.00 88.88 262 ASP A N 1
ATOM 1824 C CA . ASP A 1 262 ? 15.707 3.609 -17.079 1.00 88.88 262 ASP A CA 1
ATOM 1825 C C . ASP A 1 262 ? 14.260 3.773 -17.590 1.00 88.88 262 ASP A C 1
ATOM 1827 O O . ASP A 1 262 ? 13.873 3.173 -18.593 1.00 88.88 262 ASP A O 1
ATOM 1831 N N . GLY A 1 263 ? 13.450 4.592 -16.912 1.00 87.56 263 GLY A N 1
ATOM 1832 C CA . GLY A 1 263 ? 12.065 4.879 -17.270 1.00 87.56 263 GLY A CA 1
ATOM 1833 C C . GLY A 1 263 ? 11.037 3.899 -16.707 1.00 87.56 263 GLY A C 1
ATOM 1834 O O . GLY A 1 263 ? 9.837 4.128 -16.889 1.00 87.56 263 GLY A O 1
ATOM 1835 N N . ALA A 1 264 ? 11.446 2.844 -15.998 1.00 87.81 264 ALA A N 1
ATOM 1836 C CA . ALA A 1 264 ? 10.492 1.975 -15.323 1.00 87.81 264 ALA A CA 1
ATOM 1837 C C . ALA A 1 264 ? 9.866 2.667 -14.100 1.00 87.81 264 ALA A C 1
ATOM 1839 O O . ALA A 1 264 ? 10.436 3.575 -13.493 1.00 87.81 264 ALA A O 1
ATOM 1840 N N . ARG A 1 265 ? 8.623 2.297 -13.778 1.00 87.81 265 ARG A N 1
ATOM 1841 C CA . ARG A 1 265 ? 7.769 3.077 -12.875 1.00 87.81 265 ARG A CA 1
ATOM 1842 C C . ARG A 1 265 ? 7.115 2.185 -11.850 1.00 87.81 265 ARG A C 1
ATOM 1844 O O . ARG A 1 265 ? 6.262 1.381 -12.191 1.00 87.81 265 ARG A O 1
ATOM 1851 N N . VAL A 1 266 ? 7.391 2.418 -10.578 1.00 83.56 266 VAL A N 1
ATOM 1852 C CA . VAL A 1 266 ? 6.579 1.841 -9.508 1.00 83.56 266 VAL A CA 1
ATOM 1853 C C . VAL A 1 266 ? 5.605 2.909 -9.057 1.00 83.56 266 VAL A C 1
ATOM 1855 O O . VAL A 1 266 ? 5.978 3.921 -8.459 1.00 83.56 266 VAL A O 1
ATOM 1858 N N . ALA A 1 267 ? 4.334 2.699 -9.378 1.00 72.94 267 ALA A N 1
ATOM 1859 C CA . ALA A 1 267 ? 3.284 3.385 -8.657 1.00 72.94 267 ALA A CA 1
ATOM 1860 C C . ALA A 1 267 ? 3.006 2.641 -7.360 1.00 72.94 267 ALA A C 1
ATOM 1862 O O . ALA A 1 267 ? 3.080 1.416 -7.294 1.00 72.94 267 ALA A O 1
ATOM 1863 N N . GLY A 1 268 ? 2.555 3.400 -6.380 1.00 58.06 268 GLY A N 1
ATOM 1864 C CA . GLY A 1 268 ? 1.303 2.981 -5.785 1.00 58.06 268 GLY A CA 1
ATOM 1865 C C . GLY A 1 268 ? 0.193 3.976 -6.157 1.00 58.06 268 GLY A C 1
ATOM 1866 O O . GLY A 1 268 ? 0.491 5.067 -6.658 1.00 58.06 268 GLY A O 1
ATOM 1867 N N . GLY A 1 269 ? -1.068 3.609 -5.979 1.00 56.34 269 GLY A N 1
ATOM 1868 C CA . GLY A 1 269 ? -2.231 4.463 -6.125 1.00 56.34 269 GLY A CA 1
ATOM 1869 C C . GLY A 1 269 ? -2.213 5.618 -5.126 1.00 56.34 269 GLY A C 1
ATOM 1870 O O . GLY A 1 269 ? -1.423 6.552 -5.262 1.00 56.34 269 GLY A O 1
ATOM 1871 N N . ILE A 1 270 ? -3.129 5.633 -4.162 1.00 59.19 270 ILE A N 1
ATOM 1872 C CA . ILE A 1 270 ? -3.107 6.660 -3.116 1.00 59.19 270 ILE A CA 1
ATOM 1873 C C . ILE A 1 270 ? -2.263 6.106 -1.978 1.00 59.19 270 ILE A C 1
ATOM 1875 O O . ILE A 1 270 ? -2.755 5.381 -1.140 1.00 59.19 270 ILE A O 1
ATOM 1879 N N . ASN A 1 271 ? -0.976 6.403 -1.938 1.00 63.22 271 ASN A N 1
ATOM 1880 C CA . ASN A 1 271 ? -0.031 5.661 -1.094 1.00 63.22 271 ASN A CA 1
ATOM 1881 C C . ASN A 1 271 ? 0.131 6.238 0.286 1.00 63.22 271 ASN A C 1
ATOM 1883 O O . ASN A 1 271 ? 0.958 5.743 1.033 1.00 63.22 271 ASN A O 1
ATOM 1887 N N . ALA A 1 272 ? -0.571 7.315 0.606 1.00 59.72 272 ALA A N 1
ATOM 1888 C CA . ALA A 1 272 ? -0.653 7.769 1.970 1.00 59.72 272 ALA A CA 1
ATOM 1889 C C . ALA A 1 272 ? -1.881 8.629 2.202 1.00 59.72 272 ALA A C 1
ATOM 1891 O O . ALA A 1 272 ? -2.359 9.315 1.296 1.00 59.72 272 ALA A O 1
ATOM 1892 N N . ALA A 1 273 ? -2.333 8.625 3.450 1.00 71.75 273 ALA A N 1
ATOM 1893 C CA . ALA A 1 273 ? -3.308 9.575 3.951 1.00 71.75 273 ALA A CA 1
ATOM 1894 C C . ALA A 1 273 ? -2.768 10.234 5.210 1.00 71.75 273 ALA A C 1
ATOM 1896 O O . ALA A 1 273 ? -2.376 9.557 6.164 1.00 71.75 273 ALA A O 1
ATOM 1897 N N . LEU A 1 274 ? -2.831 11.559 5.238 1.00 69.38 274 LEU A N 1
ATOM 1898 C CA . LEU A 1 274 ? -2.754 12.301 6.486 1.00 69.38 274 LEU A CA 1
ATOM 1899 C C . LEU A 1 274 ? -4.160 12.740 6.866 1.00 69.38 274 LEU A C 1
ATOM 1901 O O . LEU A 1 274 ? -4.807 13.441 6.092 1.00 69.38 274 LEU A O 1
ATOM 1905 N N . LEU A 1 275 ? -4.640 12.313 8.027 1.00 74.88 275 LEU A N 1
ATOM 1906 C CA . LEU A 1 275 ? -5.995 12.594 8.497 1.00 74.88 275 LEU A CA 1
ATOM 1907 C C . LEU A 1 275 ? -5.945 13.615 9.629 1.00 74.88 275 LEU A C 1
ATOM 1909 O O . LEU A 1 275 ? -5.087 13.527 10.510 1.00 74.88 275 LEU A O 1
ATOM 1913 N N . ALA A 1 276 ? -6.863 14.579 9.627 1.00 67.50 276 ALA A N 1
ATOM 1914 C CA . ALA A 1 276 ? -6.963 15.513 10.739 1.00 67.50 276 ALA A CA 1
ATOM 1915 C C . ALA A 1 276 ? -7.557 14.801 11.959 1.00 67.50 276 ALA A C 1
ATOM 1917 O O . ALA A 1 276 ? -8.602 14.157 11.870 1.00 67.50 276 ALA A O 1
ATOM 1918 N N . GLY A 1 277 ? -6.909 14.947 13.113 1.00 61.88 277 GLY A N 1
ATOM 1919 C CA . GLY A 1 277 ? -7.434 14.466 14.387 1.00 61.88 277 GLY A CA 1
ATOM 1920 C C . GLY A 1 277 ? -7.304 15.510 15.487 1.00 61.88 277 GLY A C 1
ATOM 1921 O O . GLY A 1 277 ? -6.320 16.247 15.555 1.00 61.88 277 GLY A O 1
ATOM 1922 N N . ALA A 1 278 ? -8.288 15.550 16.384 1.00 48.56 278 ALA A N 1
ATOM 1923 C CA . ALA A 1 278 ? -8.132 16.227 17.663 1.00 48.56 278 ALA A CA 1
ATOM 1924 C C . ALA A 1 278 ? -7.223 15.369 18.555 1.00 48.56 278 ALA A C 1
ATOM 1926 O O . ALA A 1 278 ? -7.569 14.236 18.894 1.00 48.56 278 ALA A O 1
ATOM 1927 N N . HIS A 1 279 ? -6.062 15.890 18.955 1.00 40.53 279 HIS A N 1
ATOM 1928 C CA . HIS A 1 279 ? -5.330 15.283 20.064 1.00 40.53 279 HIS A CA 1
ATOM 1929 C C . HIS A 1 279 ? -6.169 15.423 21.342 1.00 40.53 279 HIS A C 1
ATOM 1931 O O . HIS A 1 279 ? -6.632 16.533 21.628 1.00 40.53 279 HIS A O 1
ATOM 1937 N N . PRO A 1 280 ? -6.313 14.373 22.173 1.00 35.59 280 PRO A N 1
ATOM 1938 C CA . PRO A 1 280 ? -6.647 14.597 23.567 1.00 35.59 280 PRO A CA 1
ATOM 1939 C C . PRO A 1 280 ? -5.486 15.401 24.160 1.00 35.59 280 PRO A C 1
ATOM 1941 O O . PRO A 1 280 ? -4.367 14.902 24.283 1.00 35.59 280 PRO A O 1
ATOM 1944 N N . ARG A 1 281 ? -5.719 16.686 24.450 1.00 32.66 281 ARG A N 1
ATOM 1945 C CA . ARG A 1 281 ? -4.763 17.498 25.203 1.00 32.66 281 ARG A CA 1
ATOM 1946 C C . ARG A 1 281 ? -4.518 16.771 26.524 1.00 32.66 281 ARG A C 1
ATOM 1948 O O . ARG A 1 281 ? -5.447 16.604 27.308 1.00 32.66 281 ARG A O 1
ATOM 1955 N N . PHE A 1 282 ? -3.284 16.340 26.770 1.00 32.59 282 PHE A N 1
ATOM 1956 C CA . PHE A 1 282 ? -2.848 15.973 28.112 1.00 32.59 282 PHE A CA 1
ATOM 1957 C C . PHE A 1 282 ? -2.840 17.255 28.953 1.00 32.59 282 PHE A C 1
ATOM 1959 O O . PHE A 1 282 ? -1.829 17.943 29.052 1.00 32.59 282 PHE A O 1
ATOM 1966 N N . THR A 1 283 ? -3.979 17.618 29.536 1.00 33.12 283 THR A N 1
ATOM 1967 C CA . THR A 1 283 ? -3.997 18.535 30.674 1.00 33.12 283 THR A CA 1
ATOM 1968 C C . THR A 1 283 ? -3.534 17.734 31.881 1.00 33.12 283 THR A C 1
ATOM 1970 O O . THR A 1 283 ? -4.332 17.093 32.562 1.00 33.12 283 THR A O 1
ATOM 1973 N N . GLY A 1 284 ? -2.222 17.721 32.114 1.00 29.97 284 GLY A N 1
ATOM 1974 C CA . GLY A 1 284 ? -1.686 17.377 33.421 1.00 29.97 284 GLY A CA 1
ATOM 1975 C C . GLY A 1 284 ? -2.209 18.406 34.417 1.00 29.97 284 GLY A C 1
ATOM 1976 O O . GLY A 1 284 ? -1.752 19.546 34.428 1.00 29.97 284 GLY A O 1
ATOM 1977 N N . ALA A 1 285 ? -3.206 18.023 35.210 1.00 34.22 285 ALA A N 1
ATOM 1978 C CA . ALA A 1 285 ? -3.613 18.784 36.375 1.00 34.22 285 ALA A CA 1
ATOM 1979 C C . ALA A 1 285 ? -2.473 18.709 37.398 1.00 34.22 285 ALA A C 1
ATOM 1981 O O . ALA A 1 285 ? -2.389 17.777 38.192 1.00 34.22 285 ALA A O 1
ATOM 1982 N N . ALA A 1 286 ? -1.571 19.686 37.360 1.00 36.94 286 ALA A N 1
ATOM 1983 C CA . ALA A 1 286 ? -0.754 20.014 38.513 1.00 36.94 286 ALA A CA 1
ATOM 1984 C C . ALA A 1 286 ? -1.666 20.728 39.519 1.00 36.94 286 ALA A C 1
ATOM 1986 O O . ALA A 1 286 ? -1.781 21.952 39.523 1.00 36.94 286 ALA A O 1
ATOM 1987 N N . THR A 1 287 ? -2.354 19.961 40.364 1.00 39.62 287 THR A N 1
ATOM 1988 C CA . THR A 1 287 ? -2.901 20.482 41.620 1.00 39.62 287 THR A CA 1
ATOM 1989 C C . THR A 1 287 ? -1.728 20.774 42.550 1.00 39.62 287 THR A C 1
ATOM 1991 O O . THR A 1 287 ? -1.358 19.960 43.391 1.00 39.62 287 THR A O 1
ATOM 1994 N N . GLY A 1 288 ? -1.099 21.932 42.357 1.00 36.97 288 GLY A N 1
ATOM 1995 C CA . GLY A 1 288 ? -0.230 22.539 43.351 1.00 36.97 288 GLY A CA 1
ATOM 1996 C C . GLY A 1 288 ? -1.101 23.190 44.415 1.00 36.97 288 GLY A C 1
ATOM 1997 O O . GLY A 1 288 ? -1.616 24.286 44.212 1.00 36.97 288 GLY A O 1
ATOM 1998 N N . SER A 1 289 ? -1.278 22.506 45.543 1.00 44.62 289 SER A N 1
ATOM 1999 C CA . SER A 1 289 ? -1.804 23.112 46.759 1.00 44.62 289 SER A CA 1
ATOM 2000 C C . SER A 1 289 ? -0.861 24.230 47.212 1.00 44.62 289 SER A C 1
ATOM 2002 O O . SER A 1 289 ? 0.291 23.967 47.560 1.00 44.62 289 SER A O 1
ATOM 2004 N N . ARG A 1 290 ? -1.348 25.468 47.275 1.00 40.47 290 ARG A N 1
ATOM 2005 C CA . ARG A 1 290 ? -0.847 26.434 48.253 1.00 40.47 290 ARG A CA 1
ATOM 2006 C C . ARG A 1 290 ? -1.904 26.559 49.335 1.00 40.47 290 ARG A C 1
ATOM 2008 O O . ARG A 1 290 ? -2.946 27.170 49.124 1.00 40.47 290 ARG A O 1
ATOM 2015 N N . GLY A 1 291 ? -1.629 25.897 50.455 1.00 37.38 291 GLY A N 1
ATOM 2016 C CA . GLY A 1 291 ? -2.269 26.203 51.722 1.00 37.38 291 GLY A CA 1
ATOM 2017 C C . GLY A 1 291 ? -1.863 27.606 52.159 1.00 37.38 291 GLY A C 1
ATOM 2018 O O . GLY A 1 291 ? -0.716 28.011 51.970 1.00 37.38 291 GLY A O 1
ATOM 2019 N N . GLY A 1 292 ? -2.829 28.338 52.702 1.00 42.75 292 GLY A N 1
ATOM 2020 C CA . GLY A 1 292 ? -2.552 29.493 53.535 1.00 42.75 292 GLY A CA 1
ATOM 2021 C C . GLY A 1 292 ? -2.134 29.030 54.926 1.00 42.75 292 GLY A C 1
ATOM 2022 O O . GLY A 1 292 ? -2.780 28.156 55.502 1.00 42.75 292 GLY A O 1
ATOM 2023 N N . MET A 1 293 ? -1.056 29.621 55.426 1.00 40.53 293 MET A N 1
ATOM 2024 C CA . MET A 1 293 ? -0.994 30.317 56.712 1.00 40.53 293 MET A CA 1
ATOM 2025 C C . MET A 1 293 ? -0.122 31.550 56.501 1.00 40.53 293 MET A C 1
ATOM 2027 O O . MET A 1 293 ? 0.864 31.425 55.738 1.00 40.53 293 MET A O 1
#

Mean predicted aligned error: 12.13 Å

Secondary structure (DSSP, 8-state):
--------------------------------------PPPPPEEEEEES-SEEEEETT--EEEEEEEEEGGG-B-TT-BEEEEEEEE-TT-SPPPS--EETTSGGGTTTEEEE-SB--TTSEEEEEEPP--TTEEEEEEEEETTEESEETTTTEESS-EEEEEE-TT-SS---TT-EEEEESSEEEE-TT-EEEEEEEEEETTEE-TT-EEEEE-TTTTSSTT-BTTBEEEE--TTSEEEEEEEP-SSSEEEEEEEEE-TTS-EEEEEEEEEEEE-----------------

pLDDT: mean 78.04, std 22.67, range [27.39, 98.62]

Solvent-accessible surface area (backbone atoms only — not comparable to full-atom values): 16380 Å² total; per-residue (Å²): 135,81,89,80,88,86,82,90,83,87,86,82,87,76,91,81,88,84,81,93,77,92,76,84,91,73,89,74,80,76,74,68,80,72,77,75,78,78,71,77,79,77,60,48,36,35,36,39,35,72,58,29,8,38,30,35,47,44,67,43,65,47,77,46,50,37,38,32,18,21,77,92,76,40,53,34,46,71,28,48,35,47,43,28,43,21,59,36,57,65,91,68,87,59,78,44,93,53,70,25,48,63,94,39,80,80,22,59,82,47,45,76,48,69,44,58,40,20,38,89,70,5,37,34,43,39,29,35,43,54,41,58,61,62,38,21,39,35,36,24,42,32,43,65,83,35,66,18,46,41,79,89,80,68,41,75,33,18,30,32,24,45,33,22,28,46,94,84,37,78,83,50,43,66,53,60,18,34,32,29,32,41,60,21,29,37,56,40,49,62,71,35,73,46,70,39,38,39,39,35,32,38,72,92,40,57,35,43,60,18,43,33,40,39,36,47,94,73,74,88,56,46,72,87,56,50,97,89,27,39,81,44,56,19,37,84,76,4,40,30,77,51,73,46,40,36,30,87,60,66,62,47,40,29,31,39,34,37,30,40,82,88,67,29,55,50,54,29,60,33,35,20,25,45,30,51,42,85,72,82,76,83,75,77,80,78,82,73,83,78,80,87,129

Radius of gyration: 27.92 Å; Cα contacts (8 Å, |Δi|>4): 706; chains: 1; bounding box: 59×93×89 Å

Sequence (293 aa):
MNRKHAIRLAGAAALAVSAAGCGPVAAGSHTQPAAAASRAPAPVTLLTAAPTGMVVPAGQAATFTVTAYTAGMHPAAGRSVTFFIGPMTPLSGVPPKAWYPTGSAGAQRYVSGFSTRTDARGQATITLKPQGAGVMEMVGIDVGNLKTYDSASGRPLASLDAWWTTAAATPHTPPGSSLTVSPWVAVAAPHSRVPLEVTAAGPAGPVAEAAVTITSPLLGQSAGMTANGTMLTTSRTGQARMSLAMGPAAGYPVRIVATWPDGARVAGGINAALLAGAHPRFTGAATGSRGGM

=== Feature glossary ===
The record interleaves many kinds of information about one protein. Here is each kind framed as the question it answers.

Q: What known structures does this most resemble?
A: Structural nearest neighbors (via Foldseek easy-search vs the PDB). Reported per hit: target PDB id, E-value, and alignment TM-score. A TM-score above ~0.5 is the conventional threshold for 'same fold'.

Q: Where is each backbone atom in 3D?
A: The mmCIF table is the protein's shape written out atom by atom. For each backbone N, Cα, C, and carbonyl O, it records a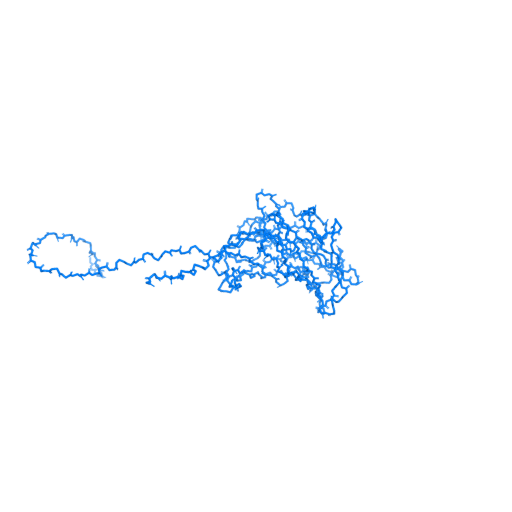n (x, y, z) coordinate triple in Å plus the residue type, chain letter, and residue number.

Q: What are the backbone torsion angles?
A: The φ/ψ torsion pair specifies the backbone conformation at each residue. φ rotates about the N–Cα bond, ψ about the Cα–C bond. Steric clashes forbid most of the (φ, ψ) plane — the allowed regions (α-helix basin, β-sheet basin, left-handed helix) are the Ramachandran-allowed regions.

Q: Which residues are buried vs exposed?
A: Solvent-accessible surface area (SASA) is the area in Å² traced out by the centre of a 1.4 Å probe sphere (a water molecule) rolled over the protein's van der Waals surface (Shrake–Rupley / Lee–Richards construction). Buried residues have near-zero SASA; fully exposed residues can exceed 200 Å². The total SASA scales roughly with the number 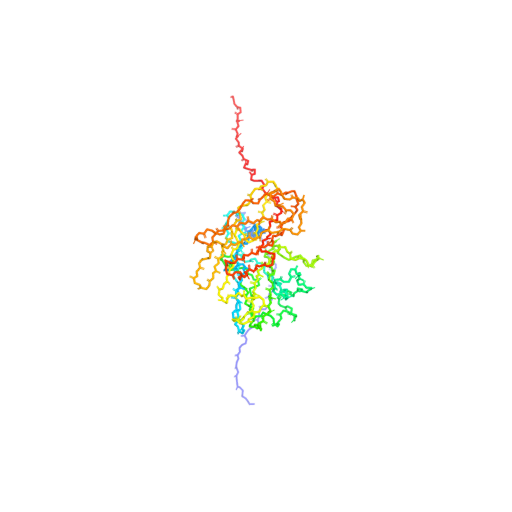of surface residues.

Q: How confident is the AlphaFold model at each residue?
A: pLDDT is the predicted lDDT-Cα score: AlphaFold's confidence that the local environment of each residue (all inter-atomic distances within 15 Å) is correctly placed. It is a per-residue number between 0 and 100, with higher meaning more reliable.

Q: What does the local fold look like, residue by residue?
A: 3Di is Foldseek's structural alphabet. Each residue is assigned one of twenty discrete states based on how its Cα sits relative to its spatial (not sequential) neighbors. Aligning 3Di strings finds structural homologs roughly as well as full 3D superposition, but orders of magnitude faster.

Q: How big and how compact is the whole molecule?
A: Radius of gyration (Rg) is the root-mean-square distance of Cα atoms from their centroid — a single number for overall size and compactness. A globular domain of N residues has Rg ≈ 2.2·N^0.38 Å; an extended or disordered chain has a much larger Rg. The Cα contact count is the number of residue pairs whose Cα atoms are within 8 Å and are more than four positions apart in sequence — a standard proxy for tertiary packing density. The bounding box is the smallest axis-aligned box enclosing all Cα atoms.

Q: Which residues are in helices, strands, or loops?
A: DSSP 8-state secondary structure assigns each residue one of H (α-helix), G (3₁₀-helix), I (π-helix), E (extended β-strand), B (isolated β-bridge), T (hydrogen-bonded turn), S (bend), or '-' (coil). The assignment is computed from backbone hydrogen-bond geometry via the Kabsch–Sander algorithm.

Q: How mobile is each atom in the crystal?
A: Crystallographic B-factors measure how much each atom's electron density is smeared out, in Å². They rise in mobile loops and surface residues and fall in the buried interior. In AlphaFold models this column is repurposed to hold pLDDT instead.

Q: What if only a Cα trace is available?
A: P-SEA three-state annotation labels each residue as helix, strand, or coil based purely on the geometry of the Cα trace. It serves as a fallback when the full backbone (and thus DSSP) is unavailable.

Q: What family and function is it annotated with?
A: Database cross-references. InterPro integrates a dozen domain/family signature databases into unified entries with residue-range hits. GO terms attach function/process/location labels with evidence codes. CATH codes position the fold in a four-level structural taxonomy. Organism is the NCBI-taxonomy species name.

Q: Are the domains correctly placed relative to each other?
A: Predicted Aligned Error (PAE) is an AlphaFold confidence matrix: entry (i, j) is the expected error in the position of residue j, in ångströms, when the prediction is superimposed on the true structure at residue i. Low PAE within a block of residues means that block is internally rigid and well-predicted; high PAE between two blocks means their relative placement is uncertain even if each block individually is confident.

Q: What do the diagnostic plots show?
A: Three diagnostic plots accompany the record. The Cα contact map visualizes the tertiary structure as a 2D adjacency matrix (8 Å cutoff, sequence-local contacts suppressed). The Ramachandran plot shows the distribution of backbone (φ, ψ) torsions, with points in the α and β basins reflecting secondary structure content. The PAE plot shows AlphaFold's inter-residue confidence as a color matrix.

Q: What is the amino-acid chain?
A: Primary structure: the covalent order of the twenty standard amino acids along the backbone. Two proteins with the same sequence will (almost always) fold to the same structure; two with 30% identity often share a fold but not the details.

Q: What do the rendered images show?
A: The six renders are orthographic views along the three Cartesian axes in both directions. Representation (cartoon, sticks, or surface) and color scheme (sequence-rainbow or by-chain) vary across proteins so the training set covers all the common visualization conventions.